Protein AF-A0A7V8JJZ3-F1 (afdb_monomer_lite)

Radius of gyration: 24.83 Å; chains: 1; bounding box: 50×44×75 Å

pLDDT: mean 89.17, std 12.49, range [35.97, 98.75]

Sequence (307 aa):
MPDGKLCSGNNPTFRELDLARSDWQTTPIQPDVNGRFTFVFKATAPHATRDWRFFVTREGWQPGSALRWADLQEFCTLGNTPLSADGTYKLQCTLPQRSGQHVIYNTWQRSDSTEAFYTCMDVRFEGGGGGGGTPAPQWQDAGPLIARGELPVGTTLALRVFNAGGNDVERVEATLASGQTAPGQWPLVLARKVNASAQQARAGVLRDGVITPVPSATENRVFLKPGQRFQLDTRLPDTGTPAPGGEFDHVYPAGIGSYVPGQTVVKGSDGKLYACRPFPQGGWCNVSGEAYRPGVGSAWRDAWVPY

InterPro domains:
  IPR004302 Cellulose/chitin-binding protein, N-terminal [PF03067] (2-123)
  IPR014756 Immunoglobulin E-set [SSF81296] (2-126)
  IPR041029 N-acetylglucosamine binding protein A domain 2 [PF18416] (139-229)
  IPR051024 GlcNAc and Chitin Interaction and Degradation [PTHR34823] (2-304)

Foldseek 3Di:
DFFLCQAVVVDPVSNVSSQLAQPPAAAEDDAAPVQKDKDKDAPPDDAAFAKKWKWKFDEPDDRSDGGGPVRIDTFDMDGDADQDPNRMGTHMTRDDDYAAWMKMKMWTQGPVDRDIDIHIHIYGYADDDDDDRDDDQQWDFQWWPAQPFFADQQKKKKKFKAALVGDTPDIFIDGHHPPQGGLLRVLLRRQVRCCVDPPFKHKAADYNSDRHHGSGRTHMTIIGGPRMHIDMDIDHPCLDQPDPDPDFDEAPPPCQVNADANHHWYQFPVRFIKHFHHPPQCVLNNDPDQLCGDPHHVNVVSTTDGD

Organism: Stenotrophomonas maltophilia (NCBI:txid40324)

Structure (mmCIF, N/CA/C/O backbone):
data_AF-A0A7V8JJZ3-F1
#
_entry.id   AF-A0A7V8JJZ3-F1
#
loop_
_atom_site.group_PDB
_atom_site.id
_atom_site.type_symbol
_atom_site.label_atom_id
_atom_site.label_alt_id
_atom_site.label_comp_id
_atom_site.label_asym_id
_atom_site.label_entity_id
_atom_site.label_seq_id
_atom_site.pdbx_PDB_ins_code
_atom_site.Cartn_x
_atom_site.Cartn_y
_atom_site.Cartn_z
_atom_site.occupancy
_atom_site.B_iso_or_equiv
_atom_site.auth_seq_id
_atom_site.auth_comp_id
_atom_site.auth_asym_id
_atom_site.auth_atom_id
_atom_site.pdbx_PDB_model_num
ATOM 1 N N . MET A 1 1 ? 16.963 -16.804 -12.174 1.00 91.38 1 MET A N 1
ATOM 2 C CA . MET A 1 1 ? 16.003 -16.791 -11.051 1.00 91.38 1 MET A CA 1
ATOM 3 C C . MET A 1 1 ? 15.079 -17.996 -11.178 1.00 91.38 1 MET A C 1
ATOM 5 O O . MET A 1 1 ? 14.481 -18.104 -12.243 1.00 91.38 1 MET A O 1
ATOM 9 N N . PRO A 1 2 ? 14.996 -18.910 -10.196 1.00 96.19 2 PRO A N 1
ATOM 10 C CA . PRO A 1 2 ? 14.078 -20.053 -10.243 1.00 96.19 2 PRO A CA 1
ATOM 11 C C . PRO A 1 2 ? 12.607 -19.639 -10.138 1.00 96.19 2 PRO A C 1
ATOM 13 O O . PRO A 1 2 ? 12.297 -18.624 -9.516 1.00 96.19 2 PRO A O 1
ATOM 16 N N . ASP A 1 3 ? 11.711 -20.456 -10.690 1.00 97.50 3 ASP A N 1
ATOM 17 C CA . ASP A 1 3 ? 10.265 -20.330 -10.484 1.00 97.50 3 ASP A CA 1
ATOM 18 C C . ASP A 1 3 ? 9.900 -20.399 -8.992 1.00 97.50 3 ASP A C 1
ATOM 20 O O . ASP A 1 3 ? 10.525 -21.124 -8.215 1.00 97.50 3 ASP A O 1
ATOM 24 N N . GLY A 1 4 ? 8.901 -19.615 -8.574 1.00 96.50 4 GLY A N 1
ATOM 25 C CA . GLY A 1 4 ? 8.486 -19.510 -7.172 1.00 96.50 4 GLY A CA 1
ATOM 26 C C . GLY A 1 4 ? 9.502 -18.822 -6.251 1.00 96.50 4 GLY A C 1
ATOM 27 O O . GLY A 1 4 ? 9.338 -18.876 -5.034 1.00 96.50 4 GLY A O 1
ATOM 28 N N . LYS A 1 5 ? 10.562 -18.220 -6.812 1.00 97.50 5 LYS A N 1
ATOM 29 C CA . LYS A 1 5 ? 11.612 -17.479 -6.086 1.00 97.50 5 LYS A CA 1
ATOM 30 C C . LYS A 1 5 ? 11.857 -16.075 -6.634 1.00 97.50 5 LYS A C 1
ATOM 32 O O . LYS A 1 5 ? 12.863 -15.445 -6.317 1.00 97.50 5 LYS A O 1
ATOM 37 N N . LEU A 1 6 ? 10.964 -15.596 -7.502 1.00 97.38 6 LEU A N 1
ATOM 38 C CA . LEU A 1 6 ? 11.141 -14.333 -8.212 1.00 97.38 6 LEU A CA 1
ATOM 39 C C . LEU A 1 6 ? 11.092 -13.143 -7.250 1.00 97.38 6 LEU A C 1
ATOM 41 O O . LEU A 1 6 ? 11.959 -12.274 -7.337 1.00 97.38 6 LEU A O 1
ATOM 45 N N . CYS A 1 7 ? 10.124 -13.120 -6.328 1.00 96.69 7 CYS A N 1
ATOM 46 C CA . CYS A 1 7 ? 9.892 -11.985 -5.435 1.00 96.69 7 CYS A CA 1
ATOM 47 C C . CYS A 1 7 ? 10.904 -11.915 -4.287 1.00 96.69 7 CYS A C 1
ATOM 49 O O . CYS A 1 7 ? 11.303 -10.818 -3.904 1.00 96.69 7 CYS A O 1
ATOM 51 N N . SER A 1 8 ? 11.387 -13.057 -3.787 1.00 96.81 8 SER A N 1
ATOM 52 C CA . SER A 1 8 ? 12.487 -13.097 -2.810 1.00 96.81 8 SER A CA 1
ATOM 53 C C . SER A 1 8 ? 13.873 -12.868 -3.419 1.00 96.81 8 SER A C 1
ATOM 55 O O . SER A 1 8 ? 14.856 -12.737 -2.687 1.00 96.81 8 SER A O 1
ATOM 57 N N . GLY A 1 9 ? 13.996 -12.891 -4.750 1.00 95.75 9 GLY A N 1
ATOM 58 C CA . GLY A 1 9 ? 15.295 -12.911 -5.417 1.00 95.75 9 GLY A CA 1
ATOM 59 C C . GLY A 1 9 ? 16.114 -14.170 -5.095 1.00 95.75 9 GLY A C 1
ATOM 60 O O . GLY A 1 9 ? 17.343 -14.123 -5.130 1.00 95.75 9 GLY A O 1
ATOM 61 N N . ASN A 1 10 ? 15.449 -15.278 -4.738 1.00 96.06 10 ASN A N 1
ATOM 62 C CA . ASN A 1 10 ? 16.050 -16.507 -4.206 1.00 96.06 10 ASN A CA 1
ATOM 63 C C . ASN A 1 10 ? 16.904 -16.294 -2.938 1.00 96.06 10 ASN A C 1
ATOM 65 O O . ASN A 1 10 ? 17.787 -17.097 -2.629 1.00 96.06 10 ASN A O 1
ATOM 69 N N . ASN A 1 11 ? 16.653 -15.214 -2.195 1.00 95.25 11 ASN A N 1
ATOM 70 C CA . ASN A 1 11 ? 17.303 -14.958 -0.919 1.00 95.25 11 ASN A CA 1
ATOM 71 C C . ASN A 1 11 ? 16.470 -15.588 0.216 1.00 95.25 11 ASN A C 1
ATOM 73 O O . ASN A 1 11 ? 15.309 -15.208 0.396 1.00 95.25 11 ASN A O 1
ATOM 77 N N . PRO A 1 12 ? 17.027 -16.520 1.015 1.00 94.19 12 PRO A N 1
ATOM 78 C CA . PRO A 1 12 ? 16.278 -17.210 2.068 1.00 94.19 12 PRO A CA 1
ATOM 79 C C . PRO A 1 12 ? 15.735 -16.272 3.155 1.00 94.19 12 PRO A C 1
ATOM 81 O O . PRO A 1 12 ? 14.746 -16.620 3.797 1.00 94.19 12 PRO A O 1
ATOM 84 N N . THR A 1 13 ? 16.336 -15.092 3.337 1.00 96.62 13 THR A N 1
ATOM 85 C CA . THR A 1 13 ? 15.876 -14.057 4.277 1.00 96.62 13 THR A CA 1
ATOM 86 C C . THR A 1 13 ? 14.562 -13.400 3.842 1.00 96.62 13 THR A C 1
ATOM 88 O O . THR A 1 13 ? 13.860 -12.846 4.679 1.00 96.62 13 THR A O 1
ATOM 91 N N . PHE A 1 14 ? 14.219 -13.453 2.551 1.00 96.12 14 PHE A N 1
ATOM 92 C CA . PHE A 1 14 ? 13.024 -12.816 1.981 1.00 96.12 14 PHE A CA 1
ATOM 93 C C . PHE A 1 14 ? 12.005 -13.828 1.448 1.00 96.12 14 PHE A C 1
ATOM 95 O O . PHE A 1 14 ? 11.139 -13.480 0.646 1.00 96.12 14 PHE A O 1
ATOM 102 N N . ARG A 1 15 ? 12.102 -15.094 1.868 1.00 95.00 15 ARG A N 1
ATOM 103 C CA . ARG A 1 15 ? 11.251 -16.198 1.390 1.00 95.00 15 ARG A CA 1
ATOM 104 C C . ARG A 1 15 ? 9.753 -15.943 1.588 1.00 95.00 15 ARG A C 1
ATOM 106 O O . ARG A 1 15 ? 8.942 -16.491 0.851 1.00 95.00 15 ARG A O 1
ATOM 113 N N . GLU A 1 16 ? 9.378 -15.117 2.561 1.00 94.25 16 GLU A N 1
ATOM 114 C CA . GLU A 1 16 ? 7.993 -14.742 2.845 1.00 94.25 16 GLU A CA 1
ATOM 115 C C . GLU A 1 16 ? 7.370 -13.908 1.709 1.00 94.25 16 GLU A C 1
ATOM 117 O O . GLU A 1 16 ? 6.150 -13.903 1.557 1.00 94.25 16 GLU A O 1
ATOM 122 N N . LEU A 1 17 ? 8.185 -13.261 0.866 1.00 96.00 17 LEU A N 1
ATOM 123 C CA . LEU A 1 17 ? 7.716 -12.562 -0.337 1.00 96.00 17 LEU A CA 1
ATOM 124 C C . LEU A 1 17 ? 7.287 -13.524 -1.457 1.00 96.00 17 LEU A C 1
ATOM 126 O O . LEU A 1 17 ? 6.609 -13.101 -2.387 1.00 96.00 17 LEU A O 1
ATOM 130 N N . ASP A 1 18 ? 7.647 -14.810 -1.375 1.00 96.31 18 ASP A N 1
ATOM 131 C CA . ASP A 1 18 ? 7.232 -15.831 -2.346 1.00 96.31 18 ASP A CA 1
ATOM 132 C C . ASP A 1 18 ? 5.894 -16.503 -1.975 1.00 96.31 18 ASP A C 1
ATOM 134 O O . ASP A 1 18 ? 5.459 -17.435 -2.658 1.00 96.31 18 ASP A O 1
ATOM 138 N N . LEU A 1 19 ? 5.243 -16.086 -0.879 1.00 95.44 19 LEU A N 1
ATOM 139 C CA . LEU A 1 19 ? 3.988 -16.692 -0.435 1.00 95.44 19 LEU A CA 1
ATOM 140 C C . LEU A 1 19 ? 2.883 -16.512 -1.486 1.00 95.44 19 LEU A C 1
ATOM 142 O O . LEU A 1 19 ? 2.503 -15.398 -1.854 1.00 95.44 19 LEU A O 1
ATOM 146 N N . ALA A 1 20 ? 2.333 -17.645 -1.915 1.00 93.25 20 ALA A N 1
ATOM 147 C CA . ALA A 1 20 ? 1.236 -17.754 -2.863 1.00 93.25 20 ALA A CA 1
ATOM 148 C C . ALA A 1 20 ? -0.097 -17.424 -2.161 1.00 93.25 20 ALA A C 1
ATOM 150 O O . ALA A 1 20 ? -0.812 -18.305 -1.687 1.00 93.25 20 ALA A O 1
ATOM 151 N N . ARG A 1 21 ? -0.383 -16.126 -2.020 1.00 90.62 21 ARG A N 1
ATOM 152 C CA . ARG A 1 21 ? -1.577 -15.594 -1.346 1.00 90.62 21 ARG A CA 1
ATOM 153 C C . ARG A 1 21 ? -2.253 -14.522 -2.200 1.00 90.62 21 ARG A C 1
ATOM 155 O O . ARG A 1 21 ? -1.586 -13.784 -2.921 1.00 90.62 21 ARG A O 1
ATOM 162 N N . SER A 1 22 ? -3.579 -14.461 -2.158 1.00 87.31 22 SER A N 1
ATOM 163 C CA . SER A 1 22 ? -4.378 -13.543 -2.987 1.00 87.31 22 SER A CA 1
ATOM 164 C C . SER A 1 22 ? -4.651 -12.194 -2.317 1.00 87.31 22 SER A C 1
ATOM 166 O O . SER A 1 22 ? -5.111 -11.265 -2.972 1.00 87.31 22 SER A O 1
ATOM 168 N N . ASP A 1 23 ? -4.371 -12.080 -1.022 1.00 84.50 23 ASP A N 1
ATOM 169 C CA . ASP A 1 23 ? -4.678 -10.936 -0.161 1.00 84.50 23 ASP A CA 1
ATOM 170 C C . ASP A 1 23 ? -3.476 -9.998 0.064 1.00 84.50 23 ASP A C 1
ATOM 172 O O . ASP A 1 23 ? -3.481 -9.183 0.990 1.00 84.50 23 ASP A O 1
ATOM 176 N N . TRP A 1 24 ? -2.450 -10.078 -0.794 1.00 88.75 24 TRP A N 1
ATOM 177 C CA . TRP A 1 24 ? -1.455 -9.012 -0.902 1.00 88.75 24 TRP A CA 1
ATOM 178 C C . TRP A 1 24 ? -2.143 -7.690 -1.255 1.00 88.75 24 TRP A C 1
ATOM 180 O O . TRP A 1 24 ? -3.054 -7.634 -2.087 1.00 88.75 24 TRP A O 1
ATOM 190 N N . GLN A 1 25 ? -1.705 -6.606 -0.618 1.00 87.81 25 GLN A N 1
ATOM 191 C CA . GLN A 1 25 ? -2.263 -5.292 -0.892 1.00 87.81 25 GLN A CA 1
ATOM 192 C C . GLN A 1 25 ? -1.916 -4.856 -2.314 1.00 87.81 25 GLN A C 1
ATOM 194 O O . GLN A 1 25 ? -0.749 -4.730 -2.664 1.00 87.81 25 GLN A O 1
ATOM 199 N N . THR A 1 26 ? -2.944 -4.537 -3.096 1.00 90.19 26 THR A N 1
ATOM 200 C CA . THR A 1 26 ? -2.772 -4.042 -4.463 1.00 90.19 26 THR A CA 1
ATOM 201 C C . THR A 1 26 ? -2.818 -2.519 -4.517 1.00 90.19 26 THR A C 1
ATOM 203 O O . THR A 1 26 ? -3.536 -1.863 -3.753 1.00 90.19 26 THR A O 1
ATOM 206 N N . THR A 1 27 ? -2.043 -1.944 -5.433 1.00 90.38 27 THR A N 1
ATOM 207 C CA . THR A 1 27 ? -2.111 -0.518 -5.780 1.00 90.38 27 THR A CA 1
ATOM 208 C C . THR A 1 27 ? -2.847 -0.351 -7.112 1.00 90.38 27 THR A C 1
ATOM 210 O O . THR A 1 27 ? -2.424 -0.964 -8.095 1.00 90.38 27 THR A O 1
ATOM 213 N N . PRO A 1 28 ? -3.937 0.434 -7.180 1.00 87.62 28 PRO A N 1
ATOM 214 C CA . PRO A 1 28 ? -4.584 0.760 -8.444 1.00 87.62 28 PRO A CA 1
ATOM 215 C C . PRO A 1 28 ? -3.616 1.500 -9.370 1.00 87.62 28 PRO A C 1
ATOM 217 O O . PRO A 1 28 ? -2.966 2.460 -8.954 1.00 87.62 28 PRO A O 1
ATOM 220 N N . ILE A 1 29 ? -3.527 1.071 -10.626 1.00 89.62 29 ILE A N 1
ATOM 221 C CA . ILE A 1 29 ? -2.704 1.724 -11.646 1.00 89.62 29 ILE A CA 1
ATOM 222 C C . ILE A 1 29 ? -3.518 1.987 -12.909 1.00 89.62 29 ILE A C 1
ATOM 224 O O . ILE A 1 29 ? -4.360 1.185 -13.314 1.00 89.62 29 ILE A O 1
ATOM 228 N N . GLN A 1 30 ? -3.239 3.126 -13.537 1.00 87.25 30 GLN A N 1
ATOM 229 C CA . GLN A 1 30 ? -3.821 3.545 -14.807 1.00 87.25 30 GLN A CA 1
ATOM 230 C C . GLN A 1 30 ? -2.756 4.271 -15.630 1.00 87.25 30 GLN A C 1
ATOM 232 O O . GLN A 1 30 ? -1.929 4.981 -15.050 1.00 87.25 30 GLN A O 1
ATOM 237 N N . PRO A 1 31 ? -2.749 4.112 -16.962 1.00 88.50 31 PRO A N 1
ATOM 238 C CA . PRO A 1 31 ? -1.859 4.886 -17.808 1.00 88.50 31 PRO A CA 1
ATOM 239 C C . PRO A 1 31 ? -2.245 6.373 -17.826 1.00 88.50 31 PRO A C 1
ATOM 241 O O . PRO A 1 31 ? -3.398 6.742 -17.608 1.00 88.50 31 PRO A O 1
ATOM 244 N N . ASP A 1 32 ? -1.276 7.227 -18.144 1.00 84.75 32 ASP A N 1
ATOM 245 C CA . ASP A 1 32 ? -1.505 8.614 -18.529 1.00 84.75 32 ASP A CA 1
ATOM 246 C C . ASP A 1 32 ? -2.202 8.713 -19.901 1.00 84.75 32 ASP A C 1
ATOM 248 O O . ASP A 1 32 ? -2.445 7.717 -20.588 1.00 84.75 32 ASP A O 1
ATOM 252 N N . VAL A 1 33 ? -2.486 9.943 -20.339 1.00 81.75 33 VAL A N 1
ATOM 253 C CA . VAL A 1 33 ? -3.138 10.227 -21.633 1.00 81.75 33 VAL A CA 1
ATOM 254 C C . VAL A 1 33 ? -2.385 9.680 -22.855 1.00 81.75 33 VAL A C 1
ATOM 256 O O . VAL A 1 33 ? -2.969 9.568 -23.928 1.00 81.75 33 VAL A O 1
ATOM 259 N N . ASN A 1 34 ? -1.104 9.334 -22.709 1.00 86.31 34 ASN A N 1
ATOM 260 C CA . ASN A 1 34 ? -0.264 8.752 -23.753 1.00 86.31 34 ASN A CA 1
ATOM 261 C C . ASN A 1 34 ? -0.086 7.233 -23.591 1.00 86.31 34 ASN A C 1
ATOM 263 O O . ASN A 1 34 ? 0.792 6.657 -24.235 1.00 86.31 34 ASN A O 1
ATOM 267 N N . GLY A 1 35 ? -0.848 6.578 -22.712 1.00 88.69 35 GLY A N 1
ATOM 268 C CA . GLY A 1 35 ? -0.707 5.144 -22.459 1.00 88.69 35 GLY A CA 1
ATOM 269 C C . GLY A 1 35 ? 0.480 4.778 -21.556 1.00 88.69 35 GLY A C 1
ATOM 270 O O . GLY A 1 35 ? 0.846 3.603 -21.486 1.00 88.69 35 GLY A O 1
ATOM 271 N N . ARG A 1 36 ? 1.126 5.750 -20.895 1.00 92.44 36 ARG A N 1
ATOM 272 C CA . ARG A 1 36 ? 2.370 5.535 -20.136 1.00 92.44 36 ARG A CA 1
ATOM 273 C C . ARG A 1 36 ? 2.147 5.571 -18.629 1.00 92.44 36 ARG A C 1
ATOM 275 O O . ARG A 1 36 ? 1.317 6.315 -18.128 1.00 92.44 36 ARG A O 1
ATOM 282 N N . PHE A 1 37 ? 2.928 4.794 -17.891 1.00 95.00 37 PHE A N 1
ATOM 283 C CA . PHE A 1 37 ? 2.984 4.819 -16.432 1.00 95.00 37 PHE A CA 1
ATOM 284 C C . PHE A 1 37 ? 4.430 5.037 -15.983 1.00 95.00 37 PHE A C 1
ATOM 286 O O . PHE A 1 37 ? 5.359 4.475 -16.568 1.00 95.00 37 PHE A O 1
ATOM 293 N N . THR A 1 38 ? 4.624 5.859 -14.952 1.00 96.25 38 THR A N 1
ATOM 294 C CA . THR A 1 38 ? 5.954 6.146 -14.399 1.00 96.25 38 THR A CA 1
ATOM 295 C C . THR A 1 38 ? 6.160 5.350 -13.119 1.00 96.25 38 THR A C 1
ATOM 297 O O . THR A 1 38 ? 5.569 5.662 -12.087 1.00 96.25 38 THR A O 1
ATOM 300 N N . PHE A 1 39 ? 7.039 4.354 -13.173 1.00 97.56 39 PHE A N 1
ATOM 301 C CA . PHE A 1 39 ? 7.520 3.645 -11.993 1.00 97.56 39 PHE A CA 1
ATOM 302 C C . PHE A 1 39 ? 8.613 4.471 -11.314 1.00 97.56 39 PHE A C 1
ATOM 304 O O . PHE A 1 39 ? 9.513 4.988 -11.977 1.00 97.56 39 PHE A O 1
ATOM 311 N N . VAL A 1 40 ? 8.543 4.600 -9.990 1.00 96.56 40 VAL A N 1
ATOM 312 C CA . VAL A 1 40 ? 9.486 5.415 -9.216 1.00 96.56 40 VAL A CA 1
ATOM 313 C C . VAL A 1 40 ? 10.242 4.526 -8.239 1.00 96.56 40 VAL A C 1
ATOM 315 O O . VAL A 1 40 ? 9.637 3.904 -7.371 1.00 96.56 40 VAL A O 1
ATOM 318 N N . PHE A 1 41 ? 11.567 4.489 -8.365 1.00 96.88 41 PHE A N 1
ATOM 319 C CA . PHE A 1 41 ? 12.449 3.725 -7.482 1.00 96.88 41 PHE A CA 1
ATOM 320 C C . PHE A 1 41 ? 13.321 4.677 -6.674 1.00 96.88 41 PHE A C 1
ATOM 322 O O . PHE A 1 41 ? 14.038 5.502 -7.240 1.00 96.88 41 PHE A O 1
ATOM 329 N N . LYS A 1 42 ? 13.293 4.564 -5.344 1.00 95.75 42 LYS A N 1
ATOM 330 C CA . LYS A 1 42 ? 14.216 5.299 -4.474 1.00 95.75 42 LYS A CA 1
ATOM 331 C C . LYS A 1 42 ? 15.583 4.619 -4.503 1.00 95.75 42 LYS A C 1
ATOM 333 O O . LYS A 1 42 ? 15.688 3.446 -4.162 1.00 95.75 42 LYS A O 1
ATOM 338 N N . ALA A 1 43 ? 16.626 5.366 -4.847 1.00 92.75 43 ALA A N 1
ATOM 339 C CA . ALA A 1 43 ? 17.992 4.868 -4.793 1.00 92.75 43 ALA A CA 1
ATOM 340 C C . ALA A 1 43 ? 18.611 5.224 -3.436 1.00 92.75 43 ALA A C 1
ATOM 342 O O . ALA A 1 43 ? 19.012 6.364 -3.209 1.00 92.75 43 ALA A O 1
ATOM 343 N N . THR A 1 44 ? 18.674 4.260 -2.517 1.00 90.56 44 THR A N 1
ATOM 344 C CA . THR A 1 44 ? 19.459 4.409 -1.277 1.00 90.56 44 THR A CA 1
ATOM 345 C C . THR A 1 44 ? 20.961 4.308 -1.555 1.00 90.56 44 THR A C 1
ATOM 347 O O . THR A 1 44 ? 21.745 4.986 -0.899 1.00 90.56 44 THR A O 1
ATOM 350 N N . ALA A 1 45 ? 21.341 3.525 -2.570 1.00 90.88 45 ALA A N 1
ATOM 351 C CA . ALA A 1 45 ? 22.674 3.460 -3.157 1.00 90.88 45 ALA A CA 1
ATOM 352 C C . ALA A 1 45 ? 22.558 3.480 -4.698 1.00 90.88 45 ALA A C 1
ATOM 354 O O . ALA A 1 45 ? 21.966 2.565 -5.276 1.00 90.88 45 ALA A O 1
ATOM 355 N N . PRO A 1 46 ? 23.060 4.523 -5.385 1.00 91.19 46 PRO A N 1
ATOM 356 C CA . PRO A 1 46 ? 23.079 4.561 -6.847 1.00 91.19 46 PRO A CA 1
ATOM 357 C C . PRO A 1 46 ? 24.121 3.590 -7.421 1.00 91.19 46 PRO A C 1
ATOM 359 O O . PRO A 1 46 ? 25.249 3.535 -6.934 1.00 91.19 46 PRO A O 1
ATOM 362 N N . HIS A 1 47 ? 23.777 2.878 -8.497 1.00 93.56 47 HIS A N 1
ATOM 363 C CA . HIS A 1 47 ? 24.685 1.956 -9.192 1.00 93.56 47 HIS A CA 1
ATOM 364 C C . HIS A 1 47 ? 24.700 2.194 -10.707 1.00 93.56 47 HIS A C 1
ATOM 366 O O . HIS A 1 47 ? 23.715 2.657 -11.291 1.00 93.56 47 HIS A O 1
ATOM 372 N N . ALA A 1 48 ? 25.818 1.843 -11.354 1.00 94.44 48 ALA A N 1
ATOM 373 C CA . ALA A 1 48 ? 25.920 1.838 -12.809 1.00 94.44 48 ALA A CA 1
ATOM 374 C C . ALA A 1 48 ? 24.940 0.805 -13.387 1.00 94.44 48 ALA A C 1
ATOM 376 O O . ALA A 1 48 ? 24.953 -0.367 -13.004 1.00 94.44 48 ALA A O 1
ATOM 377 N N . THR A 1 49 ? 24.055 1.250 -14.279 1.00 96.56 49 THR A N 1
ATOM 378 C CA . THR A 1 49 ? 22.920 0.445 -14.737 1.00 96.56 49 THR A CA 1
ATOM 379 C C . THR A 1 49 ? 23.119 -0.043 -16.161 1.00 96.56 49 THR A C 1
ATOM 381 O O . THR A 1 49 ? 23.372 0.757 -17.063 1.00 96.56 49 THR A O 1
ATOM 384 N N . ARG A 1 50 ? 22.936 -1.352 -16.367 1.00 97.56 50 ARG A N 1
ATOM 385 C CA . ARG A 1 50 ? 22.837 -1.949 -17.700 1.00 97.56 50 ARG A CA 1
ATOM 386 C C . ARG A 1 50 ? 21.424 -1.788 -18.238 1.00 97.56 50 ARG A C 1
ATOM 388 O O . ARG A 1 50 ? 21.231 -1.155 -19.272 1.00 97.56 50 ARG A O 1
ATOM 395 N N . ASP A 1 51 ? 20.453 -2.343 -17.520 1.00 98.06 51 ASP A N 1
ATOM 396 C CA . ASP A 1 51 ? 19.054 -2.322 -17.921 1.00 98.06 51 ASP A CA 1
ATOM 397 C C . ASP A 1 51 ? 18.089 -2.381 -16.728 1.00 98.06 51 ASP A C 1
ATOM 399 O O . ASP A 1 51 ? 18.415 -2.862 -15.638 1.00 98.06 51 ASP A O 1
ATOM 403 N N . TRP A 1 52 ? 16.887 -1.868 -16.973 1.00 98.56 52 TRP A N 1
ATOM 404 C CA . TRP A 1 52 ? 15.677 -2.140 -16.212 1.00 98.56 52 TRP A CA 1
ATOM 405 C C . TRP A 1 52 ? 14.731 -2.915 -17.122 1.00 98.56 52 TRP A C 1
ATOM 407 O O . TRP A 1 52 ? 14.420 -2.447 -18.220 1.00 98.56 52 TRP A O 1
ATOM 417 N N . ARG A 1 53 ? 14.230 -4.065 -16.674 1.00 98.62 53 ARG A N 1
ATOM 418 C CA . ARG A 1 53 ? 13.213 -4.828 -17.412 1.00 98.62 53 ARG A CA 1
ATOM 419 C C . ARG A 1 53 ? 11.984 -5.008 -16.556 1.00 98.62 53 ARG A C 1
ATOM 421 O O . ARG A 1 53 ? 12.095 -5.333 -15.376 1.00 98.62 53 ARG A O 1
ATOM 428 N N . PHE A 1 54 ? 10.822 -4.792 -17.155 1.00 98.75 54 PHE A N 1
ATOM 429 C CA . PHE A 1 54 ? 9.537 -4.961 -16.499 1.00 98.75 54 PHE A CA 1
ATOM 430 C C . PHE A 1 54 ? 8.723 -6.035 -17.195 1.00 98.75 54 PHE A C 1
ATOM 432 O O . PHE A 1 54 ? 8.573 -6.060 -18.419 1.00 98.75 54 PHE A O 1
ATOM 439 N N . PHE A 1 55 ? 8.149 -6.887 -16.365 1.00 98.75 55 PHE A N 1
ATOM 440 C CA . PHE A 1 55 ? 7.280 -7.973 -16.741 1.00 98.75 55 PHE A CA 1
ATOM 441 C C . PHE A 1 55 ? 5.956 -7.815 -16.010 1.00 98.75 55 PHE A C 1
ATOM 443 O O . PHE A 1 55 ? 5.912 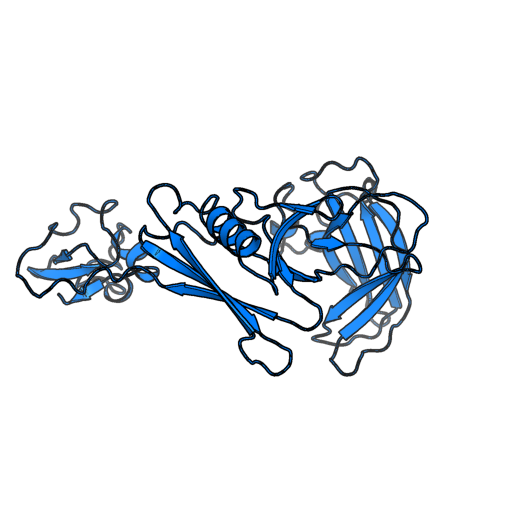-7.298 -14.898 1.00 98.75 55 PHE A O 1
ATOM 450 N N . VAL A 1 56 ? 4.872 -8.279 -16.610 1.00 98.56 56 VAL A N 1
ATOM 451 C CA . VAL A 1 56 ? 3.563 -8.350 -15.965 1.00 98.56 56 VAL A CA 1
ATOM 452 C C . VAL A 1 56 ? 3.009 -9.752 -16.134 1.00 98.56 56 VAL A C 1
ATOM 454 O O . VAL A 1 56 ? 3.230 -10.403 -17.158 1.00 98.56 56 VAL A O 1
ATOM 457 N N . THR A 1 57 ? 2.276 -10.222 -15.136 1.00 98.25 57 THR A N 1
ATOM 458 C CA . THR A 1 57 ? 1.475 -11.445 -15.266 1.00 98.25 57 THR A CA 1
ATOM 459 C C . THR A 1 57 ? 0.548 -11.380 -16.492 1.00 98.25 57 THR A C 1
ATOM 461 O O . THR A 1 57 ? 0.030 -10.323 -16.873 1.00 98.25 57 THR A O 1
ATOM 464 N N . ARG A 1 58 ? 0.393 -12.511 -17.183 1.00 96.94 58 ARG A N 1
ATOM 465 C CA . ARG A 1 58 ? -0.496 -12.653 -18.347 1.00 96.94 58 ARG A CA 1
ATOM 466 C C . ARG A 1 58 ? -1.965 -12.497 -17.934 1.00 96.94 58 ARG A C 1
ATOM 468 O O . ARG A 1 58 ? -2.318 -12.741 -16.782 1.00 96.94 58 ARG A O 1
ATOM 475 N N . GLU A 1 59 ? -2.817 -12.106 -18.882 1.00 93.38 59 GLU A N 1
ATOM 476 C CA . GLU A 1 59 ? -4.271 -12.101 -18.669 1.00 93.38 59 GLU A CA 1
ATOM 477 C C . GLU A 1 59 ? -4.744 -13.512 -18.276 1.00 93.38 59 GLU A C 1
ATOM 479 O O . GLU A 1 59 ? -4.256 -14.506 -18.817 1.00 93.38 59 GLU A O 1
ATOM 484 N N . GLY A 1 60 ? -5.661 -13.604 -17.312 1.00 90.56 60 GLY A N 1
ATOM 485 C CA . GLY A 1 60 ? -6.153 -14.882 -16.785 1.00 90.56 60 GLY A CA 1
ATOM 486 C C . GLY A 1 60 ? -5.248 -15.559 -15.746 1.00 90.56 60 GLY A C 1
ATOM 487 O O . GLY A 1 60 ? -5.632 -16.607 -15.215 1.00 90.56 60 GLY A O 1
ATOM 488 N N . TRP A 1 61 ? -4.083 -14.980 -15.414 1.00 95.19 61 TRP A N 1
ATOM 489 C CA . TRP A 1 61 ? -3.302 -15.404 -14.247 1.00 95.19 61 TRP A CA 1
ATOM 490 C C . TRP A 1 61 ?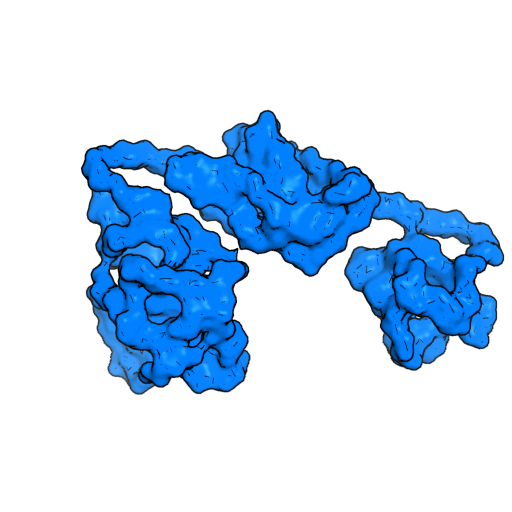 -4.158 -15.323 -12.976 1.00 95.19 61 TRP A C 1
ATOM 492 O O . TRP A 1 61 ? -4.894 -14.360 -12.778 1.00 95.19 61 TRP A O 1
ATOM 502 N N . GLN A 1 62 ? -4.069 -16.344 -12.123 1.00 93.50 62 GLN A N 1
ATOM 503 C CA . GLN A 1 62 ? -4.903 -16.468 -10.928 1.00 93.50 62 GLN A CA 1
ATOM 504 C C . GLN A 1 62 ? -4.185 -15.877 -9.704 1.00 93.50 62 GLN A C 1
ATOM 506 O O . GLN A 1 62 ? -3.156 -16.434 -9.295 1.00 93.50 62 GLN A O 1
ATOM 511 N N . PRO A 1 63 ? -4.714 -14.801 -9.085 1.00 92.50 63 PRO A N 1
ATOM 512 C CA . PRO A 1 63 ? -4.154 -14.240 -7.862 1.00 92.50 63 PRO A CA 1
ATOM 513 C C . PRO A 1 63 ? -3.995 -15.285 -6.759 1.00 92.50 63 PRO A C 1
ATOM 515 O O . PRO A 1 63 ? -4.878 -16.109 -6.532 1.00 92.50 63 PRO A O 1
ATOM 518 N N . GLY A 1 64 ? -2.858 -15.246 -6.067 1.00 91.75 64 GLY A N 1
ATOM 519 C CA . GLY A 1 64 ? -2.497 -16.244 -5.061 1.00 91.75 64 GLY A CA 1
ATOM 520 C C . GLY A 1 64 ? -1.843 -17.509 -5.608 1.00 91.75 64 GLY A C 1
ATOM 521 O O . GLY A 1 64 ? -1.530 -18.396 -4.826 1.00 91.75 64 GLY A O 1
ATOM 522 N N . SER A 1 65 ? -1.571 -17.594 -6.912 1.00 93.81 65 SER A N 1
ATOM 523 C CA . SER A 1 65 ? -0.700 -18.640 -7.465 1.00 93.81 65 SER A CA 1
ATOM 524 C C . SER A 1 65 ? 0.778 -18.302 -7.256 1.00 93.81 65 SER A C 1
ATOM 526 O O . SER A 1 65 ? 1.166 -17.134 -7.304 1.00 93.81 65 SER A O 1
ATOM 528 N N . ALA A 1 66 ? 1.626 -19.321 -7.085 1.00 93.81 66 ALA A N 1
ATOM 529 C CA . ALA A 1 66 ? 3.076 -19.127 -7.082 1.00 93.81 66 ALA A CA 1
ATOM 530 C C . ALA A 1 66 ? 3.541 -18.572 -8.440 1.00 93.81 66 ALA A C 1
ATOM 532 O O . ALA A 1 66 ? 3.182 -19.111 -9.487 1.00 93.81 66 ALA A O 1
ATOM 533 N N . LEU A 1 67 ? 4.339 -17.501 -8.423 1.00 96.69 67 LEU A N 1
ATOM 534 C CA . LEU A 1 67 ? 4.767 -16.809 -9.638 1.00 96.69 67 LEU A CA 1
ATOM 535 C C . LEU A 1 67 ? 5.870 -17.584 -10.374 1.00 96.69 67 LEU A C 1
ATOM 537 O O . LEU A 1 67 ? 6.892 -17.937 -9.778 1.00 96.69 67 LEU A O 1
ATOM 541 N N . ARG A 1 68 ? 5.692 -17.803 -11.679 1.00 97.44 68 ARG A N 1
ATOM 542 C CA . ARG A 1 68 ? 6.669 -18.457 -12.565 1.00 97.44 68 ARG A CA 1
ATOM 543 C C . ARG A 1 68 ? 6.994 -17.576 -13.763 1.00 97.44 68 ARG A C 1
ATOM 545 O O . ARG A 1 68 ? 6.189 -16.737 -14.170 1.00 97.44 68 ARG A O 1
ATOM 552 N N . TRP A 1 69 ? 8.129 -17.814 -14.414 1.00 97.81 69 TRP A N 1
ATOM 553 C CA . TRP A 1 69 ? 8.474 -17.109 -15.657 1.00 97.81 69 TRP A CA 1
ATOM 554 C C . TRP A 1 69 ? 7.446 -17.332 -16.770 1.00 97.81 69 TRP A C 1
ATOM 556 O O . TRP A 1 69 ? 7.123 -16.410 -17.521 1.00 97.81 69 TRP A O 1
ATOM 566 N N . ALA A 1 70 ? 6.864 -18.532 -16.832 1.00 97.31 70 ALA A N 1
ATOM 567 C CA . ALA A 1 70 ? 5.791 -18.867 -17.766 1.00 97.31 70 ALA A CA 1
ATOM 568 C C . ALA A 1 70 ? 4.481 -18.098 -17.508 1.00 97.31 70 ALA A C 1
ATOM 570 O O . ALA A 1 70 ? 3.602 -18.091 -18.370 1.00 97.31 70 ALA A O 1
ATOM 571 N N . ASP A 1 71 ? 4.353 -17.393 -16.382 1.00 97.50 71 ASP A N 1
ATOM 572 C CA . ASP A 1 71 ? 3.209 -16.529 -16.082 1.00 97.50 71 ASP A CA 1
ATOM 573 C C . ASP A 1 71 ? 3.468 -15.061 -16.487 1.00 97.50 71 ASP A C 1
ATOM 575 O O . ASP A 1 71 ? 2.524 -14.284 -16.588 1.00 97.50 71 ASP A O 1
ATOM 579 N N . LEU A 1 72 ? 4.723 -14.683 -16.780 1.00 98.25 72 LEU A N 1
ATOM 580 C CA . LEU A 1 72 ? 5.160 -13.308 -17.052 1.00 98.25 72 LEU A CA 1
ATOM 581 C C . LEU A 1 72 ? 5.370 -12.970 -18.542 1.00 98.25 72 LEU A C 1
ATOM 583 O O . LEU A 1 72 ? 5.996 -13.723 -19.293 1.00 98.25 72 LEU A O 1
ATOM 587 N N . GLN A 1 73 ? 4.910 -11.787 -18.953 1.00 98.50 73 GLN A N 1
ATOM 588 C CA . GLN A 1 73 ? 5.195 -11.149 -20.241 1.00 98.50 73 GLN A CA 1
ATOM 589 C C . GLN A 1 73 ? 6.019 -9.876 -20.017 1.00 98.50 73 GLN A C 1
ATOM 591 O O . GLN A 1 73 ? 5.594 -8.997 -19.272 1.00 98.50 73 GLN A O 1
ATOM 596 N N . GLU A 1 74 ? 7.165 -9.754 -20.686 1.00 98.62 74 GLU A N 1
ATOM 597 C CA . GLU A 1 74 ? 7.922 -8.497 -20.720 1.00 98.62 74 GLU A CA 1
ATOM 598 C C . GLU A 1 74 ? 7.158 -7.426 -21.503 1.00 98.62 74 GLU A C 1
ATOM 600 O O . GLU A 1 74 ? 6.610 -7.712 -22.568 1.00 98.62 74 GLU A O 1
ATOM 605 N N . PHE A 1 75 ? 7.132 -6.199 -20.985 1.00 98.38 75 PHE A N 1
ATOM 606 C CA . PHE A 1 75 ? 6.453 -5.074 -21.638 1.00 98.38 75 PHE A CA 1
ATOM 607 C C . PHE A 1 75 ? 7.299 -3.799 -21.722 1.00 98.38 75 PHE A C 1
ATOM 609 O O . PHE A 1 75 ? 6.903 -2.854 -22.400 1.00 98.38 75 PHE A O 1
ATOM 616 N N . CYS A 1 76 ? 8.444 -3.738 -21.039 1.00 98.56 76 CYS A N 1
ATOM 617 C CA . CYS A 1 76 ? 9.297 -2.555 -21.037 1.00 98.56 76 CYS A CA 1
ATOM 618 C C . CYS A 1 76 ? 10.751 -2.928 -20.743 1.00 98.56 76 CYS A C 1
ATOM 620 O O . CYS A 1 76 ? 11.029 -3.638 -19.774 1.00 98.56 76 CYS A O 1
ATOM 622 N N . THR A 1 77 ? 11.667 -2.390 -21.545 1.00 98.62 77 THR A N 1
ATOM 623 C CA . THR A 1 77 ? 13.115 -2.453 -21.332 1.00 98.62 77 THR A CA 1
ATOM 624 C C . THR A 1 77 ? 13.661 -1.034 -21.417 1.00 98.62 77 THR A C 1
ATOM 626 O O . THR A 1 77 ? 13.427 -0.340 -22.406 1.00 98.62 77 THR A O 1
ATOM 629 N N . LEU A 1 78 ? 14.389 -0.598 -20.396 1.00 98.31 78 LEU A N 1
ATOM 630 C CA . LEU A 1 78 ? 15.041 0.709 -20.344 1.00 98.31 78 LEU A CA 1
ATOM 631 C C . LEU A 1 78 ? 16.534 0.516 -20.075 1.00 98.31 78 LEU A C 1
ATOM 633 O O . LEU A 1 78 ? 16.921 -0.433 -19.400 1.00 98.31 78 LEU A O 1
ATOM 637 N N . GLY A 1 79 ? 17.370 1.418 -20.584 1.00 97.31 79 GLY A N 1
ATOM 638 C CA . GLY A 1 79 ? 18.797 1.455 -20.260 1.00 97.31 79 GLY A CA 1
ATOM 639 C C . GLY A 1 79 ? 19.084 2.253 -18.986 1.00 97.31 79 GLY A C 1
ATOM 640 O O . GLY A 1 79 ? 18.235 2.404 -18.103 1.00 97.31 79 GLY A O 1
ATOM 641 N N . ASN A 1 80 ? 20.284 2.828 -18.911 1.00 95.06 80 ASN A N 1
ATOM 642 C CA . ASN A 1 80 ? 20.648 3.733 -17.827 1.00 95.06 80 ASN A CA 1
ATOM 643 C C . ASN A 1 80 ? 19.708 4.953 -17.779 1.00 95.06 80 ASN A C 1
ATOM 645 O O . ASN A 1 80 ? 19.598 5.700 -18.750 1.00 95.06 80 ASN A O 1
ATOM 649 N N . THR A 1 81 ? 19.057 5.163 -16.634 1.00 94.38 81 THR A N 1
ATOM 650 C CA . THR A 1 81 ? 18.162 6.302 -16.391 1.00 94.38 81 THR A CA 1
ATOM 651 C C . THR A 1 81 ? 18.832 7.252 -15.399 1.00 94.38 81 THR A C 1
ATOM 653 O O . THR A 1 81 ? 19.276 6.787 -14.347 1.00 94.38 81 THR A O 1
ATOM 656 N N . PRO A 1 82 ? 18.917 8.565 -15.681 1.00 93.44 82 PRO A N 1
ATOM 657 C CA . PRO A 1 82 ? 19.490 9.524 -14.743 1.00 93.44 82 PRO A CA 1
ATOM 658 C C . PRO A 1 82 ? 18.750 9.544 -13.402 1.00 93.44 82 PRO A C 1
ATOM 660 O O . PRO A 1 82 ? 17.521 9.456 -13.349 1.00 93.44 82 PRO A O 1
ATOM 663 N N . LEU A 1 83 ? 19.504 9.700 -12.313 1.00 94.75 83 LEU A N 1
ATOM 664 C CA . LEU A 1 83 ? 18.930 9.890 -10.986 1.00 94.75 83 LEU A CA 1
ATOM 665 C C . LEU A 1 83 ? 18.360 11.311 -10.870 1.00 94.75 83 LEU A C 1
ATOM 667 O O . LEU A 1 83 ? 19.038 12.289 -11.185 1.00 94.75 83 LEU A O 1
ATOM 671 N N . SER A 1 84 ? 17.118 11.428 -10.408 1.00 95.31 84 SER A N 1
ATOM 672 C CA . SER A 1 84 ? 16.482 12.717 -10.125 1.00 95.31 84 SER A CA 1
ATOM 673 C C . SER A 1 84 ? 17.090 13.372 -8.879 1.00 95.31 84 SER A C 1
ATOM 675 O O . SER A 1 84 ? 17.644 12.695 -8.014 1.00 95.31 84 SER A O 1
ATOM 677 N N . ALA A 1 85 ? 16.934 14.694 -8.745 1.00 94.06 85 ALA A N 1
ATOM 678 C CA . ALA A 1 85 ? 17.465 15.464 -7.611 1.00 94.06 85 ALA A CA 1
ATOM 679 C C . ALA A 1 85 ? 16.937 15.000 -6.236 1.00 94.06 85 ALA A C 1
ATOM 681 O O . ALA A 1 85 ? 17.607 15.169 -5.223 1.00 94.06 85 ALA A O 1
ATOM 682 N N . ASP A 1 86 ? 15.756 14.378 -6.200 1.00 92.69 86 ASP A N 1
ATOM 683 C CA . ASP A 1 86 ? 15.153 13.777 -5.003 1.00 92.69 86 ASP A CA 1
ATOM 684 C C . ASP A 1 86 ? 15.688 12.362 -4.686 1.00 92.69 86 ASP A C 1
ATOM 686 O O . ASP A 1 86 ? 15.201 11.686 -3.772 1.00 92.69 86 ASP A O 1
ATOM 690 N N . GLY A 1 87 ? 16.700 11.891 -5.420 1.00 95.06 87 GLY A N 1
ATOM 691 C CA . GLY A 1 87 ? 17.298 10.569 -5.255 1.00 95.06 87 GLY A CA 1
ATOM 692 C C . GLY A 1 87 ? 16.409 9.432 -5.759 1.00 95.06 87 GLY A C 1
ATOM 693 O O . GLY A 1 87 ? 16.454 8.334 -5.199 1.00 95.06 87 GLY A O 1
ATOM 694 N N . THR A 1 88 ? 15.569 9.681 -6.768 1.00 96.88 88 THR A N 1
ATOM 695 C CA . THR A 1 88 ? 14.717 8.655 -7.388 1.00 96.88 88 THR A CA 1
ATOM 696 C C . THR A 1 88 ? 15.031 8.429 -8.867 1.00 96.88 88 THR A C 1
ATOM 698 O O . THR A 1 88 ? 15.376 9.358 -9.600 1.00 96.88 88 THR A O 1
ATOM 701 N N . TYR A 1 89 ? 14.883 7.189 -9.328 1.00 97.56 89 TYR A N 1
ATOM 702 C CA . TYR A 1 89 ? 14.770 6.870 -10.749 1.00 97.56 89 TYR A CA 1
ATOM 703 C C . TYR A 1 89 ? 13.301 6.950 -11.161 1.00 97.56 89 TYR A C 1
ATOM 705 O O . TYR A 1 89 ? 12.440 6.373 -10.495 1.00 97.56 89 TYR A O 1
ATOM 713 N N . LYS A 1 90 ? 13.021 7.651 -12.263 1.00 97.25 90 LYS A N 1
ATOM 714 C CA . LYS A 1 90 ? 11.681 7.771 -12.853 1.00 97.25 90 LYS A CA 1
ATOM 715 C C . LYS A 1 90 ? 11.668 7.017 -14.177 1.00 97.25 90 LYS A C 1
ATOM 717 O O . LYS A 1 90 ? 12.218 7.485 -15.169 1.00 97.25 90 LYS A O 1
ATOM 722 N N . LEU A 1 91 ? 11.083 5.827 -14.156 1.00 97.88 91 LEU A N 1
ATOM 723 C CA . LEU A 1 91 ? 11.120 4.842 -15.231 1.00 97.88 91 LEU A CA 1
ATOM 724 C C . LEU A 1 91 ? 9.767 4.839 -15.941 1.00 97.88 91 LEU A C 1
ATOM 726 O O . LEU A 1 91 ? 8.782 4.313 -15.422 1.00 97.88 91 LEU A O 1
ATOM 730 N N . GLN A 1 92 ? 9.702 5.477 -17.106 1.00 97.31 92 GLN A N 1
ATOM 731 C CA . GLN A 1 92 ? 8.463 5.608 -17.868 1.00 97.31 92 GLN A CA 1
ATOM 732 C C . GLN A 1 92 ? 8.307 4.438 -18.845 1.00 97.31 92 GLN A C 1
ATOM 734 O O . GLN A 1 92 ? 9.148 4.240 -19.719 1.00 97.31 92 GLN A O 1
ATOM 739 N N . CYS A 1 93 ? 7.208 3.698 -18.728 1.00 98.00 93 CYS A N 1
ATOM 740 C CA . CYS A 1 93 ? 6.894 2.547 -19.572 1.00 98.00 93 CYS A CA 1
ATOM 741 C C . CYS A 1 93 ? 5.491 2.678 -20.167 1.00 98.00 93 CYS A C 1
ATOM 743 O O . CYS A 1 93 ? 4.589 3.202 -19.517 1.00 98.00 93 CYS A O 1
ATOM 745 N N . THR A 1 94 ? 5.280 2.164 -21.378 1.00 96.88 94 THR A N 1
ATOM 746 C CA . THR A 1 94 ? 3.925 1.958 -21.910 1.00 96.88 94 THR A CA 1
ATOM 747 C C . THR A 1 94 ? 3.274 0.819 -21.140 1.00 96.88 94 THR A C 1
ATOM 749 O O . THR A 1 94 ? 3.841 -0.271 -21.055 1.00 96.88 94 THR A O 1
ATOM 752 N N . LEU A 1 95 ? 2.107 1.067 -20.550 1.00 94.31 95 LEU A N 1
ATOM 753 C CA . LEU A 1 95 ? 1.449 0.081 -19.705 1.00 94.31 95 LEU A CA 1
ATOM 754 C C . LEU A 1 95 ? 0.632 -0.895 -20.581 1.00 94.31 95 LEU A C 1
ATOM 756 O O . LEU A 1 95 ? -0.168 -0.438 -21.401 1.00 94.31 95 LEU A O 1
ATOM 760 N N . PRO A 1 96 ? 0.816 -2.224 -20.460 1.00 93.94 96 PRO A N 1
ATOM 761 C CA . PRO A 1 96 ? 0.057 -3.189 -21.249 1.00 93.94 96 PRO A CA 1
ATOM 762 C C . PRO A 1 96 ? -1.412 -3.213 -20.816 1.00 93.94 96 PRO A C 1
ATOM 764 O O . PRO A 1 96 ? -1.732 -2.979 -19.652 1.00 93.94 96 PRO A O 1
ATOM 767 N N . GLN A 1 97 ? -2.310 -3.551 -21.743 1.00 91.12 97 GLN A N 1
ATOM 768 C CA . GLN A 1 97 ? -3.722 -3.745 -21.415 1.00 91.12 97 GLN A CA 1
ATOM 769 C C . GLN A 1 97 ? -3.897 -4.992 -20.543 1.00 91.12 97 GLN A C 1
ATOM 771 O O . GLN A 1 97 ? -3.496 -6.091 -20.938 1.00 91.12 97 GLN A O 1
ATOM 776 N N . ARG A 1 98 ? -4.477 -4.800 -19.360 1.00 91.75 98 ARG A N 1
ATOM 777 C CA . ARG A 1 98 ? -4.791 -5.820 -18.354 1.00 91.75 98 ARG A CA 1
ATOM 778 C C . ARG A 1 98 ? -6.026 -5.402 -17.572 1.00 91.75 98 ARG A C 1
ATOM 780 O O . ARG A 1 98 ? -6.403 -4.228 -17.609 1.00 91.75 98 ARG A O 1
ATOM 787 N N . SER A 1 99 ? -6.623 -6.339 -16.846 1.00 89.88 99 SER A N 1
ATOM 788 C CA . SER A 1 99 ? -7.756 -6.057 -15.969 1.00 89.88 99 SER A CA 1
ATOM 789 C C . SER A 1 99 ? -7.626 -6.773 -14.625 1.00 89.88 99 SER A C 1
ATOM 791 O O . SER A 1 99 ? -7.217 -7.925 -14.543 1.00 89.88 99 SER A O 1
ATOM 793 N N . GLY A 1 100 ? -7.981 -6.091 -13.535 1.00 90.19 100 GLY A N 1
ATOM 794 C CA . GLY A 1 100 ? -7.968 -6.702 -12.208 1.00 90.19 100 GLY A CA 1
ATOM 795 C C . GLY A 1 100 ? -6.566 -6.857 -11.611 1.00 90.19 100 GLY A C 1
ATOM 796 O O . GLY A 1 100 ? -5.676 -6.044 -11.852 1.00 90.19 100 GLY A O 1
ATOM 797 N N . GLN A 1 101 ? -6.403 -7.842 -10.725 1.00 93.31 101 GLN A N 1
ATOM 798 C CA . GLN A 1 101 ? -5.197 -8.008 -9.911 1.00 93.31 101 GLN A CA 1
ATOM 799 C C . GLN A 1 101 ? -4.082 -8.706 -10.686 1.00 93.31 101 GLN A C 1
ATOM 801 O O . GLN A 1 101 ? -4.266 -9.804 -11.203 1.00 93.31 101 GLN A O 1
ATOM 806 N N . HIS A 1 102 ? -2.907 -8.088 -10.683 1.00 96.62 102 HIS A N 1
ATOM 807 C CA . HIS A 1 102 ? -1.719 -8.567 -11.370 1.00 96.62 102 HIS A CA 1
ATOM 808 C C . HIS A 1 102 ? -0.471 -8.315 -10.530 1.00 96.62 102 HIS A C 1
ATOM 810 O O . HIS A 1 102 ? -0.423 -7.397 -9.713 1.00 96.62 102 HIS A O 1
ATOM 816 N N . VAL A 1 103 ? 0.571 -9.096 -10.798 1.00 97.94 103 VAL A N 1
ATOM 817 C CA . VAL A 1 103 ? 1.932 -8.792 -10.345 1.00 97.94 103 VAL A CA 1
ATOM 818 C C . VAL A 1 103 ? 2.723 -8.191 -11.501 1.00 97.94 103 VAL A C 1
ATOM 820 O O . VAL A 1 103 ? 2.739 -8.756 -12.604 1.00 97.94 103 VAL A O 1
ATOM 823 N N . ILE A 1 104 ? 3.382 -7.060 -11.242 1.00 98.44 104 ILE A N 1
ATOM 824 C CA . ILE A 1 104 ? 4.472 -6.530 -12.065 1.00 98.44 104 ILE A CA 1
ATOM 825 C C . ILE A 1 104 ? 5.791 -6.949 -11.422 1.00 98.44 104 ILE A C 1
ATOM 827 O O . ILE A 1 104 ? 5.997 -6.767 -10.226 1.00 98.44 104 ILE A O 1
ATOM 831 N N . TYR A 1 105 ? 6.685 -7.510 -12.223 1.00 98.56 105 TYR A N 1
ATOM 832 C CA . TYR A 1 105 ? 8.018 -7.917 -11.813 1.00 98.56 105 TYR A CA 1
ATOM 833 C C . TYR A 1 105 ? 9.058 -7.042 -12.504 1.00 98.56 105 TYR A C 1
ATOM 835 O O . TYR A 1 105 ? 8.997 -6.847 -13.716 1.00 98.56 105 TYR A O 1
ATOM 843 N N . ASN A 1 106 ? 10.015 -6.517 -11.748 1.00 98.44 106 ASN A N 1
ATOM 844 C CA . ASN A 1 106 ? 11.128 -5.738 -12.270 1.00 98.44 106 ASN A CA 1
ATOM 845 C C . ASN A 1 106 ? 12.462 -6.434 -11.991 1.00 98.44 106 ASN A C 1
ATOM 847 O O . ASN A 1 106 ? 12.670 -6.987 -10.908 1.00 98.44 106 ASN A O 1
ATOM 851 N N . THR A 1 107 ? 13.368 -6.346 -12.964 1.00 97.94 107 THR A N 1
ATOM 852 C CA . THR A 1 107 ? 14.792 -6.629 -12.784 1.00 97.94 107 THR A CA 1
ATOM 853 C C . THR A 1 107 ? 15.595 -5.361 -13.058 1.00 97.94 107 THR A C 1
ATOM 855 O O . THR A 1 107 ? 15.492 -4.798 -14.151 1.00 97.94 107 THR A O 1
ATOM 858 N N . TRP A 1 108 ? 16.427 -4.951 -12.107 1.00 97.62 108 TRP A N 1
ATOM 859 C CA . TRP A 1 108 ? 17.440 -3.913 -12.286 1.00 97.62 108 TRP A CA 1
ATOM 860 C C . TRP A 1 108 ? 18.815 -4.565 -12.351 1.00 97.62 108 TRP A C 1
ATOM 862 O O . TRP A 1 108 ? 19.332 -5.032 -11.335 1.00 97.62 108 TRP A O 1
ATOM 872 N N . GLN A 1 109 ? 19.404 -4.616 -13.543 1.00 97.50 109 GLN A N 1
ATOM 873 C CA . GLN A 1 109 ? 20.717 -5.211 -13.746 1.00 97.50 109 GLN A CA 1
ATOM 874 C C . GLN A 1 109 ? 21.807 -4.143 -13.735 1.00 97.50 109 GLN A C 1
ATOM 876 O O . GLN A 1 109 ? 21.782 -3.181 -14.513 1.00 97.50 109 GLN A O 1
ATOM 881 N N . ARG A 1 110 ? 22.825 -4.365 -12.905 1.00 97.25 110 ARG A N 1
ATOM 882 C CA . ARG A 1 110 ? 24.030 -3.537 -12.887 1.00 97.25 110 ARG A CA 1
ATOM 883 C C . ARG A 1 110 ? 24.910 -3.799 -14.108 1.00 97.25 110 ARG A C 1
ATOM 885 O O . ARG A 1 110 ? 24.968 -4.920 -14.610 1.00 97.25 110 ARG A O 1
ATOM 892 N N . SER A 1 111 ? 25.603 -2.770 -14.590 1.00 97.12 111 SER A N 1
ATOM 893 C CA . SER A 1 111 ? 26.560 -2.895 -15.705 1.00 97.12 111 SER A CA 1
ATOM 894 C C . SER A 1 111 ? 27.981 -3.225 -15.251 1.00 97.12 111 SER A C 1
ATOM 896 O O . SER A 1 111 ? 28.787 -3.677 -16.055 1.00 97.12 111 SER A O 1
ATOM 898 N N . ASP A 1 112 ? 28.291 -2.979 -13.981 1.00 95.62 112 ASP A N 1
ATOM 899 C CA . ASP A 1 112 ? 29.614 -3.128 -13.367 1.00 95.62 112 ASP A CA 1
ATOM 900 C C . ASP A 1 112 ? 29.728 -4.375 -12.466 1.00 95.62 112 ASP A C 1
ATOM 902 O O . ASP A 1 112 ? 30.750 -4.586 -11.819 1.00 95.62 112 ASP A O 1
ATOM 906 N N . SER A 1 113 ? 28.672 -5.191 -12.399 1.00 95.31 113 SER A N 1
ATOM 907 C CA . SER A 1 113 ? 28.561 -6.379 -11.549 1.00 95.31 113 SER A CA 1
ATOM 908 C C . SER A 1 113 ? 27.553 -7.369 -12.137 1.00 95.31 113 SER A C 1
ATOM 910 O O . SER A 1 113 ? 26.660 -6.991 -12.894 1.00 95.31 113 SER A O 1
ATOM 912 N N . THR A 1 114 ? 27.662 -8.642 -11.754 1.00 93.00 114 THR A N 1
ATOM 913 C CA . THR A 1 114 ? 26.646 -9.666 -12.048 1.00 93.00 114 THR A CA 1
ATOM 914 C C . THR A 1 114 ? 25.405 -9.548 -11.158 1.00 93.00 114 THR A C 1
ATOM 916 O O . THR A 1 114 ? 24.393 -10.189 -11.435 1.00 93.00 114 THR A O 1
ATOM 919 N N . GLU A 1 115 ? 25.452 -8.722 -10.112 1.00 93.62 115 GLU A N 1
ATOM 920 C CA . GLU A 1 115 ? 24.334 -8.471 -9.203 1.00 93.62 115 GLU A CA 1
ATOM 921 C C . GLU A 1 115 ? 23.158 -7.761 -9.898 1.00 93.62 115 GLU A C 1
ATOM 923 O O . GLU A 1 115 ? 23.340 -6.841 -10.700 1.00 93.62 115 GLU A O 1
ATOM 928 N N . ALA A 1 116 ? 21.942 -8.176 -9.540 1.00 94.25 116 ALA A N 1
ATOM 929 C CA . ALA A 1 116 ? 20.698 -7.551 -9.959 1.00 94.25 116 ALA A CA 1
ATOM 930 C C . ALA A 1 116 ? 19.733 -7.426 -8.778 1.00 94.25 116 ALA A C 1
ATOM 932 O O . ALA A 1 116 ? 19.727 -8.270 -7.878 1.00 94.25 116 ALA A O 1
ATOM 933 N N . PHE A 1 117 ? 18.886 -6.402 -8.822 1.00 96.12 117 PHE A N 1
ATOM 934 C CA . PHE A 1 117 ? 17.804 -6.205 -7.864 1.00 96.12 117 PHE A CA 1
ATOM 935 C C . PHE A 1 117 ? 16.482 -6.658 -8.477 1.00 96.12 117 PHE A C 1
ATOM 937 O O . PHE A 1 117 ? 16.233 -6.461 -9.668 1.00 96.12 117 PHE A O 1
ATOM 944 N N . TYR A 1 118 ? 15.635 -7.264 -7.650 1.00 97.19 118 TYR A N 1
ATOM 945 C CA . TYR A 1 118 ? 14.362 -7.849 -8.054 1.00 97.19 118 TYR A CA 1
ATOM 946 C C . TYR A 1 118 ? 13.234 -7.212 -7.254 1.00 97.19 118 TYR A C 1
ATOM 948 O O . TYR A 1 118 ? 13.369 -6.986 -6.052 1.00 97.19 118 TYR A O 1
ATOM 956 N N . THR A 1 119 ? 12.123 -6.891 -7.906 1.00 97.25 119 THR A N 1
ATOM 957 C CA . THR A 1 119 ? 10.975 -6.269 -7.234 1.00 97.25 119 THR A CA 1
ATOM 958 C C . THR A 1 119 ? 9.681 -6.837 -7.787 1.00 97.25 119 THR A C 1
ATOM 960 O O . THR A 1 119 ? 9.461 -6.797 -8.994 1.00 97.25 119 THR A O 1
ATOM 963 N N . CYS A 1 120 ? 8.821 -7.338 -6.903 1.00 97.31 120 CYS A N 1
ATOM 964 C CA . CYS A 1 120 ? 7.424 -7.624 -7.212 1.00 97.31 120 CYS A CA 1
ATOM 965 C C . CYS A 1 120 ? 6.554 -6.454 -6.748 1.00 97.31 120 CYS A C 1
ATOM 967 O O . CYS A 1 120 ? 6.796 -5.870 -5.693 1.00 97.31 120 CYS A O 1
ATOM 969 N N . MET A 1 121 ? 5.559 -6.107 -7.553 1.00 97.44 121 MET A N 1
ATOM 970 C CA . MET A 1 121 ? 4.596 -5.049 -7.280 1.00 97.44 121 MET A CA 1
ATOM 971 C C . MET A 1 121 ? 3.196 -5.617 -7.490 1.00 97.44 121 MET A C 1
ATOM 973 O O . MET A 1 121 ? 2.825 -5.949 -8.618 1.00 97.44 121 MET A O 1
ATOM 977 N N . ASP A 1 122 ? 2.422 -5.715 -6.415 1.00 96.00 122 ASP A N 1
ATOM 978 C CA . ASP A 1 122 ? 1.012 -6.081 -6.473 1.00 96.00 122 ASP A CA 1
ATOM 979 C C . ASP A 1 122 ? 0.186 -4.876 -6.927 1.00 96.00 122 ASP A C 1
ATOM 981 O O . ASP A 1 122 ? 0.096 -3.841 -6.253 1.00 96.00 122 ASP A O 1
ATOM 985 N N . VAL A 1 123 ? -0.422 -4.997 -8.102 1.00 95.12 123 VAL A N 1
ATOM 986 C CA . VAL A 1 123 ? -1.168 -3.916 -8.743 1.00 95.12 123 VAL A CA 1
ATOM 987 C C . VAL A 1 123 ? -2.573 -4.360 -9.108 1.00 95.12 123 VAL A C 1
ATOM 989 O O . VAL A 1 123 ? -2.863 -5.548 -9.267 1.00 95.12 123 VAL A O 1
ATOM 992 N N . ARG A 1 124 ? -3.463 -3.383 -9.249 1.00 91.50 124 ARG A N 1
ATOM 993 C CA . ARG A 1 124 ? -4.794 -3.578 -9.810 1.00 91.50 124 ARG A CA 1
ATOM 994 C C . ARG A 1 124 ? -4.949 -2.678 -11.025 1.00 91.50 124 ARG A C 1
ATOM 996 O O . ARG A 1 124 ? -4.840 -1.462 -10.914 1.00 91.50 124 ARG A O 1
ATOM 1003 N N . PHE A 1 125 ? -5.176 -3.283 -12.180 1.00 90.25 125 PHE A N 1
ATOM 1004 C CA . PHE A 1 125 ? -5.506 -2.564 -13.397 1.00 90.25 125 PHE A CA 1
ATOM 1005 C C . PHE A 1 125 ? -6.992 -2.232 -13.394 1.00 90.25 125 PHE A C 1
ATOM 1007 O O . PHE A 1 125 ? -7.842 -3.124 -13.317 1.00 90.25 125 PHE A O 1
ATOM 1014 N N . GLU A 1 126 ? -7.291 -0.946 -13.488 1.00 78.50 126 GLU A N 1
ATOM 1015 C CA . GLU A 1 126 ? -8.654 -0.446 -13.604 1.00 78.50 126 GLU A CA 1
ATOM 1016 C C . GLU A 1 126 ? -9.070 -0.454 -15.086 1.00 78.50 126 GLU A C 1
ATOM 1018 O O . GLU A 1 126 ? -8.445 0.230 -15.891 1.00 78.50 126 GLU A O 1
ATOM 1023 N N . GLY A 1 127 ? -10.090 -1.252 -15.431 1.00 61.00 127 GLY A N 1
ATOM 1024 C CA . GLY A 1 127 ? -10.866 -1.235 -16.683 1.00 61.00 127 GLY A CA 1
ATOM 1025 C C . GLY A 1 127 ? -10.132 -0.996 -18.015 1.00 61.00 127 GLY A C 1
ATOM 1026 O O . GLY A 1 127 ? -9.905 0.140 -18.425 1.00 61.00 127 GLY A O 1
ATOM 1027 N N . GLY A 1 128 ? -9.898 -2.068 -18.783 1.00 49.78 128 GLY A N 1
ATOM 1028 C CA . GLY A 1 128 ? -9.537 -1.998 -20.201 1.00 49.78 128 GLY A CA 1
ATOM 1029 C C . GLY A 1 128 ? -10.706 -1.525 -21.076 1.00 49.78 128 GLY A C 1
ATOM 1030 O O . GLY A 1 128 ? -11.550 -2.319 -21.476 1.00 49.78 128 GLY A O 1
ATOM 1031 N N . GLY A 1 129 ? -10.742 -0.234 -21.402 1.00 39.09 129 GLY A N 1
ATOM 1032 C CA . GLY A 1 129 ? -11.658 0.357 -22.378 1.00 39.09 129 GLY A CA 1
ATOM 1033 C C . GLY A 1 129 ? -10.931 1.443 -23.162 1.00 39.09 129 GLY A C 1
ATOM 1034 O O . GLY A 1 129 ? -10.435 2.403 -22.583 1.00 39.09 129 GLY A O 1
ATOM 1035 N N . GLY A 1 130 ? -10.789 1.247 -24.472 1.00 38.06 130 GLY A N 1
ATOM 1036 C CA . GLY A 1 130 ? -10.022 2.132 -25.341 1.00 38.06 130 GLY A CA 1
ATOM 1037 C C . GLY A 1 130 ? -10.574 3.557 -25.435 1.00 38.06 130 GLY A C 1
ATOM 1038 O O . GLY A 1 130 ? -11.771 3.785 -25.324 1.00 38.06 130 GLY A O 1
ATOM 1039 N N . GLY A 1 131 ? -9.663 4.486 -25.733 1.00 43.78 131 GLY A N 1
ATOM 1040 C CA . GLY A 1 131 ? -9.939 5.696 -26.507 1.00 43.78 131 GLY A CA 1
ATOM 1041 C C . GLY A 1 131 ? -10.974 6.660 -25.930 1.00 43.78 131 GLY A C 1
ATOM 1042 O O . GLY A 1 131 ? -12.111 6.708 -26.380 1.00 43.78 131 GLY A O 1
ATOM 1043 N N . GLY A 1 132 ? -10.533 7.531 -25.034 1.00 35.97 132 GLY A N 1
ATOM 1044 C CA . GLY A 1 132 ? -11.265 8.739 -24.670 1.00 35.97 132 GLY A CA 1
ATOM 1045 C C . GLY A 1 132 ? -10.581 9.366 -23.478 1.00 35.97 132 GLY A C 1
ATOM 1046 O O . GLY A 1 132 ? -10.536 8.735 -22.432 1.00 35.97 132 GLY A O 1
ATOM 1047 N N . GLY A 1 133 ? -9.985 10.548 -23.660 1.00 38.75 133 GLY A N 1
ATOM 1048 C CA . GLY A 1 133 ? -9.213 11.238 -22.629 1.00 38.75 133 GLY A CA 1
ATOM 1049 C C . GLY A 1 133 ? -9.971 11.275 -21.308 1.00 38.75 133 GLY A C 1
ATOM 1050 O O . GLY A 1 133 ? -10.899 12.063 -21.139 1.00 38.75 133 GLY A O 1
ATOM 1051 N N . THR A 1 134 ? -9.585 10.397 -20.389 1.00 40.25 134 THR A N 1
ATOM 1052 C CA . THR A 1 134 ? -10.121 10.360 -19.039 1.00 40.25 134 THR A CA 1
ATOM 1053 C C . THR A 1 134 ? -9.695 11.666 -18.375 1.00 40.25 134 THR A C 1
ATOM 1055 O O . THR A 1 134 ? -8.495 11.968 -18.357 1.00 40.25 134 THR A O 1
ATOM 1058 N N . PRO A 1 135 ? -10.631 12.483 -17.854 1.00 42.97 135 PRO A N 1
ATOM 1059 C CA . PRO A 1 135 ? -10.268 13.597 -16.992 1.00 42.97 135 PRO A CA 1
ATOM 1060 C C . PRO A 1 135 ? -9.337 13.071 -15.902 1.00 42.97 135 PRO A C 1
ATOM 1062 O O . PRO A 1 135 ? -9.562 11.968 -15.397 1.00 42.97 135 PRO A O 1
ATOM 1065 N N . ALA A 1 136 ? -8.287 13.830 -15.566 1.00 49.91 136 ALA A N 1
ATOM 1066 C CA . ALA A 1 136 ? -7.371 13.448 -14.495 1.00 49.91 136 ALA A CA 1
ATOM 1067 C C . ALA A 1 136 ? -8.195 12.994 -13.281 1.00 49.91 136 ALA A C 1
ATOM 1069 O O . ALA A 1 136 ? -9.162 13.685 -12.932 1.00 49.91 136 ALA A O 1
ATOM 1070 N N . PRO A 1 137 ? -7.879 11.839 -12.670 1.00 55.03 137 PRO A N 1
ATOM 1071 C CA . PRO A 1 137 ? -8.697 11.328 -11.590 1.00 55.03 137 PRO A CA 1
ATOM 1072 C C . PRO A 1 137 ? -8.778 12.410 -10.513 1.00 55.03 137 PRO A C 1
ATOM 1074 O O . PRO A 1 137 ? -7.757 12.899 -10.027 1.00 55.03 137 PRO A O 1
ATOM 1077 N N . GLN A 1 138 ? -10.006 12.810 -10.160 1.00 73.62 138 GLN A N 1
ATOM 1078 C CA . GLN A 1 138 ? -10.267 13.782 -9.087 1.00 73.62 138 GLN A CA 1
ATOM 1079 C C . GLN A 1 138 ? -9.575 13.364 -7.773 1.00 73.62 138 GLN A C 1
ATOM 1081 O O . GLN A 1 138 ? -9.317 14.191 -6.899 1.00 73.62 138 GLN A O 1
ATOM 1086 N N . TRP A 1 139 ? -9.273 12.071 -7.663 1.00 85.75 139 TRP A N 1
ATOM 1087 C CA . TRP A 1 139 ? -8.750 11.386 -6.505 1.00 85.75 139 TRP A CA 1
ATOM 1088 C C . TRP A 1 139 ? -7.436 10.680 -6.858 1.00 85.75 139 TRP A C 1
ATOM 1090 O O . TRP A 1 139 ? -7.405 9.807 -7.720 1.00 85.75 139 TRP A O 1
ATOM 1100 N N . GLN A 1 140 ? -6.352 11.042 -6.182 1.00 88.06 140 GLN A N 1
ATOM 1101 C CA . GLN A 1 140 ? -5.072 10.339 -6.221 1.00 88.06 140 GLN A CA 1
ATOM 1102 C C . GLN A 1 140 ? -4.990 9.373 -5.045 1.00 88.06 140 GLN A C 1
ATOM 1104 O O . GLN A 1 140 ? -5.356 9.738 -3.930 1.00 88.06 140 GLN A O 1
ATOM 1109 N N . ASP A 1 141 ? -4.496 8.159 -5.282 1.00 89.69 141 ASP A N 1
ATOM 1110 C CA . ASP A 1 141 ? -4.196 7.209 -4.210 1.00 89.69 141 ASP A CA 1
ATOM 1111 C C . ASP A 1 141 ? -3.114 7.797 -3.296 1.00 89.69 141 ASP A C 1
ATOM 1113 O O . ASP A 1 141 ? -1.982 8.033 -3.718 1.00 89.69 141 ASP A O 1
ATOM 1117 N N . ALA A 1 142 ? -3.487 8.069 -2.049 1.00 92.50 142 ALA A N 1
ATOM 1118 C CA . ALA A 1 142 ? -2.604 8.632 -1.040 1.00 92.50 142 ALA A CA 1
ATOM 1119 C C . ALA A 1 142 ? -2.008 7.559 -0.123 1.00 92.50 142 ALA A C 1
ATOM 1121 O O . ALA A 1 142 ? -1.092 7.858 0.644 1.00 92.50 142 ALA A O 1
ATOM 1122 N N . GLY A 1 143 ? -2.512 6.322 -0.187 1.00 92.81 143 GLY A N 1
ATOM 1123 C CA . GLY A 1 143 ? -1.965 5.189 0.541 1.00 92.81 143 GLY A CA 1
ATOM 1124 C C . GLY A 1 143 ? -2.992 4.309 1.262 1.00 92.81 143 GLY A C 1
ATOM 1125 O O . GLY A 1 143 ? -4.206 4.490 1.142 1.00 92.81 143 GLY A O 1
ATOM 1126 N N . PRO A 1 144 ? -2.495 3.323 2.025 1.00 94.06 144 PRO A N 1
ATOM 1127 C CA . PRO A 1 144 ? -3.321 2.302 2.664 1.00 94.06 144 PRO A CA 1
ATOM 1128 C C . PRO A 1 144 ? -4.170 2.797 3.840 1.00 94.06 144 PRO A C 1
ATOM 1130 O O . PRO A 1 144 ? -3.681 3.556 4.675 1.00 94.06 144 PRO A O 1
ATOM 1133 N N . LEU A 1 145 ? -5.369 2.231 4.014 1.00 95.25 145 LEU A N 1
ATOM 1134 C CA . LEU A 1 145 ? -6.101 2.230 5.285 1.00 95.25 145 LEU A CA 1
ATOM 1135 C C . LEU A 1 145 ? -6.078 0.812 5.876 1.00 95.25 145 LEU A C 1
ATOM 1137 O O . LEU A 1 145 ? -6.962 0.002 5.607 1.00 95.25 145 LEU A O 1
ATOM 1141 N N . ILE A 1 146 ? -5.037 0.51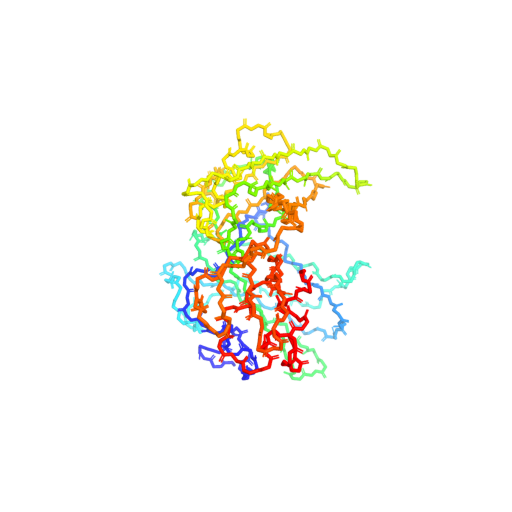2 6.659 1.00 91.94 146 ILE A N 1
ATOM 1142 C CA . ILE A 1 146 ? -4.772 -0.842 7.172 1.00 91.94 146 ILE A CA 1
ATOM 1143 C C . ILE A 1 146 ? -5.154 -0.968 8.645 1.00 91.94 146 ILE A C 1
ATOM 1145 O O . ILE A 1 146 ? -4.733 -0.164 9.482 1.00 91.94 146 ILE A O 1
ATOM 1149 N N . ALA A 1 147 ? -5.847 -2.057 8.967 1.00 91.94 147 ALA A N 1
ATOM 1150 C CA . ALA A 1 147 ? -6.051 -2.523 10.321 1.00 91.94 147 ALA A CA 1
ATOM 1151 C C . ALA A 1 147 ? -4.930 -3.435 10.809 1.00 91.94 147 ALA A C 1
ATOM 1153 O O . ALA A 1 147 ? -4.670 -4.491 10.242 1.00 91.94 147 ALA A O 1
ATOM 1154 N N . ARG A 1 148 ? -4.298 -3.042 11.920 1.00 87.88 148 ARG A N 1
ATOM 1155 C CA . ARG A 1 148 ? -3.270 -3.846 12.605 1.00 87.88 148 ARG A CA 1
ATOM 1156 C C . ARG A 1 148 ? -3.840 -4.789 13.668 1.00 87.88 148 ARG A C 1
ATOM 1158 O O . ARG A 1 148 ? -3.102 -5.598 14.214 1.00 87.88 148 ARG A O 1
ATOM 1165 N N . GLY A 1 149 ? -5.129 -4.668 13.973 1.00 84.81 149 GLY A N 1
ATOM 1166 C CA . GLY A 1 149 ? -5.804 -5.442 15.005 1.00 84.81 149 GLY A CA 1
ATOM 1167 C C . GLY A 1 149 ? -7.190 -4.890 15.317 1.00 84.81 149 GLY A C 1
ATOM 1168 O O . GLY A 1 149 ? -7.645 -3.922 14.697 1.00 84.81 149 GLY A O 1
ATOM 1169 N N . GLU A 1 150 ? -7.846 -5.541 16.270 1.00 85.69 150 GLU A N 1
ATOM 1170 C CA . GLU A 1 150 ? -9.087 -5.073 16.881 1.00 85.69 150 GLU A CA 1
ATOM 1171 C C . GLU A 1 150 ? -8.837 -3.849 17.779 1.00 85.69 150 GLU A C 1
ATOM 1173 O O . GLU A 1 150 ? -7.764 -3.707 18.368 1.00 85.69 150 GLU A O 1
ATOM 1178 N N . LEU A 1 151 ? -9.824 -2.954 17.865 1.00 85.00 151 LEU A N 1
ATOM 1179 C CA . LEU A 1 151 ? -9.791 -1.744 18.693 1.00 85.00 151 LEU A CA 1
ATOM 1180 C C . LEU A 1 151 ? -10.918 -1.769 19.736 1.00 85.00 151 LEU A C 1
ATOM 1182 O O . LEU A 1 151 ? -11.995 -2.251 19.419 1.00 85.00 151 LEU A O 1
ATOM 1186 N N . PRO A 1 152 ? -10.755 -1.211 20.947 1.00 81.88 152 PRO A N 1
ATOM 1187 C CA . PRO A 1 152 ? -11.838 -1.145 21.930 1.00 81.88 152 PRO A CA 1
ATOM 1188 C C . PRO A 1 152 ? -13.069 -0.367 21.440 1.00 81.88 152 PRO A C 1
ATOM 1190 O O . PRO A 1 152 ? -12.946 0.616 20.698 1.00 81.88 152 PRO A O 1
ATOM 1193 N N . VAL A 1 153 ? -14.253 -0.743 21.934 1.00 81.56 153 VAL A N 1
ATOM 1194 C CA . VAL A 1 153 ? -15.475 0.069 21.797 1.00 81.56 153 VAL A CA 1
ATOM 1195 C C . VAL A 1 153 ? -15.231 1.451 22.409 1.00 81.56 153 VAL A C 1
ATOM 1197 O O . VAL A 1 153 ? -14.631 1.561 23.471 1.00 81.56 153 VAL A O 1
ATOM 1200 N N . GLY A 1 154 ? -15.682 2.509 21.739 1.00 81.31 154 GLY A N 1
ATOM 1201 C CA . GLY A 1 154 ? -15.441 3.899 22.132 1.00 81.31 154 GLY A CA 1
ATOM 1202 C C . GLY A 1 154 ? -14.163 4.503 21.543 1.00 81.31 154 GLY A C 1
ATOM 1203 O O . GLY A 1 154 ? -13.945 5.706 21.676 1.00 81.31 154 GLY A O 1
ATOM 1204 N N . THR A 1 155 ? -13.340 3.717 20.838 1.00 87.75 155 THR A N 1
ATOM 1205 C CA . THR A 1 155 ? -12.177 4.256 20.117 1.00 87.75 155 THR A CA 1
ATOM 1206 C C . THR A 1 155 ? -12.637 5.238 19.046 1.00 87.75 155 THR A C 1
ATOM 1208 O O . THR A 1 155 ? -13.499 4.915 18.234 1.00 87.75 155 THR A O 1
ATOM 1211 N N . THR A 1 156 ? -12.042 6.426 19.015 1.00 96.56 156 THR A N 1
ATOM 1212 C CA . THR A 1 156 ? -12.280 7.443 17.990 1.00 96.56 156 THR A CA 1
ATOM 1213 C C . THR A 1 156 ? -11.124 7.466 16.999 1.00 96.56 156 THR A C 1
ATOM 1215 O O . THR A 1 156 ? -9.994 7.816 17.338 1.00 96.56 156 THR A O 1
ATOM 1218 N N . LEU A 1 157 ? -11.422 7.104 15.756 1.00 97.56 157 LEU A N 1
ATOM 1219 C CA . LEU A 1 157 ? -10.520 7.211 14.617 1.00 97.56 157 LEU A CA 1
ATOM 1220 C C . LEU A 1 157 ? -10.716 8.567 13.946 1.00 97.56 157 LEU A C 1
ATOM 1222 O O . LEU A 1 157 ? -11.857 8.971 13.724 1.00 97.56 157 LEU A O 1
ATOM 1226 N N . ALA A 1 158 ? -9.630 9.241 13.580 1.00 97.56 158 ALA A N 1
ATOM 1227 C CA . ALA A 1 158 ? -9.684 10.492 12.838 1.00 97.56 158 ALA A CA 1
ATOM 1228 C C . ALA A 1 158 ? -8.795 10.444 11.596 1.00 97.56 158 ALA A C 1
ATOM 1230 O O . ALA A 1 158 ? -7.576 10.325 11.705 1.00 97.56 158 ALA A O 1
ATOM 1231 N N . LEU A 1 159 ? -9.404 10.589 10.420 1.00 98.19 159 LEU A N 1
ATOM 1232 C CA . LEU A 1 159 ? -8.678 10.823 9.177 1.00 98.19 159 LEU A CA 1
ATOM 1233 C C . LEU A 1 159 ? -8.465 12.326 9.011 1.00 98.19 159 LEU A C 1
ATOM 1235 O O . LEU A 1 159 ? -9.430 13.087 8.913 1.00 98.19 159 LEU A O 1
ATOM 1239 N N . ARG A 1 160 ? -7.202 12.744 8.986 1.00 97.81 160 ARG A N 1
ATOM 1240 C CA . ARG A 1 160 ? -6.783 14.130 8.764 1.00 97.81 160 ARG A CA 1
ATOM 1241 C C . ARG A 1 160 ? -6.165 14.266 7.394 1.00 97.81 160 ARG A C 1
ATOM 1243 O O . ARG A 1 160 ? -5.331 13.442 7.028 1.00 97.81 160 ARG A O 1
ATOM 1250 N N . VAL A 1 161 ? -6.533 15.312 6.674 1.00 97.31 161 VAL A N 1
ATOM 1251 C CA . VAL A 1 161 ? -5.969 15.658 5.372 1.00 97.31 161 VAL A CA 1
ATOM 1252 C C . VAL A 1 161 ? -5.166 16.936 5.519 1.00 97.31 161 VAL A C 1
ATOM 1254 O O . VAL A 1 161 ? -5.653 17.917 6.077 1.00 97.31 161 VAL A O 1
ATOM 1257 N N . PHE A 1 162 ? -3.957 16.934 4.972 1.00 96.62 162 PHE A N 1
ATOM 1258 C CA . PHE A 1 162 ? -3.044 18.064 4.979 1.00 96.62 162 PHE A CA 1
ATOM 1259 C C . PHE A 1 162 ? -2.746 18.513 3.555 1.00 96.62 162 PHE A C 1
ATOM 1261 O O . PHE A 1 162 ? -2.580 17.689 2.651 1.00 96.62 162 PHE A O 1
ATOM 1268 N N . ASN A 1 163 ? -2.619 19.822 3.361 1.00 92.19 163 ASN A N 1
ATOM 1269 C CA . ASN A 1 163 ? -2.097 20.369 2.111 1.00 92.19 163 ASN A CA 1
ATOM 1270 C C . ASN A 1 163 ? -0.557 20.285 2.049 1.00 92.19 163 ASN A C 1
ATOM 1272 O O . ASN A 1 163 ? 0.107 19.882 3.008 1.00 92.19 163 ASN A O 1
ATOM 1276 N N . ALA A 1 164 ? 0.025 20.700 0.919 1.00 88.38 164 ALA A N 1
ATOM 1277 C CA . ALA A 1 164 ? 1.474 20.686 0.706 1.00 88.38 164 ALA A CA 1
ATOM 1278 C C . ALA A 1 164 ? 2.260 21.466 1.782 1.00 88.38 164 ALA A C 1
ATOM 1280 O O . ALA A 1 164 ? 3.327 21.016 2.203 1.00 88.38 164 ALA A O 1
ATOM 1281 N N . GLY A 1 165 ? 1.699 22.575 2.281 1.00 90.62 165 GLY A N 1
ATOM 1282 C CA . GLY A 1 165 ? 2.275 23.390 3.357 1.00 90.62 165 GLY A CA 1
ATOM 1283 C C . GLY A 1 165 ? 2.182 22.764 4.753 1.00 90.62 165 GLY A C 1
ATOM 1284 O O . GLY A 1 165 ? 2.787 23.278 5.684 1.00 90.62 165 GLY A O 1
ATOM 1285 N N . GLY A 1 166 ? 1.465 21.647 4.904 1.00 88.88 166 GLY A N 1
ATOM 1286 C CA . GLY A 1 166 ? 1.304 20.938 6.173 1.00 88.88 166 GLY A CA 1
ATOM 1287 C C . GLY A 1 166 ? 0.166 21.423 7.059 1.00 88.88 166 GLY A C 1
ATOM 1288 O O . GLY A 1 166 ? 0.078 20.975 8.196 1.00 88.88 166 GLY A O 1
ATOM 1289 N N . ASN A 1 167 ? -0.725 22.270 6.546 1.00 93.12 167 ASN A N 1
ATOM 1290 C CA . ASN A 1 167 ? -1.922 22.676 7.279 1.00 93.12 167 ASN A CA 1
ATOM 1291 C C . ASN A 1 167 ? -2.990 21.585 7.185 1.00 93.12 167 ASN A C 1
ATOM 1293 O O . ASN A 1 167 ? -3.221 21.066 6.089 1.00 93.12 167 ASN A O 1
ATOM 1297 N N . ASP A 1 168 ? -3.678 21.298 8.293 1.00 94.38 168 ASP A N 1
ATOM 1298 C CA . ASP A 1 168 ? -4.916 20.517 8.278 1.00 94.38 168 ASP A CA 1
ATOM 1299 C C . ASP A 1 168 ? -5.976 21.246 7.449 1.00 94.38 168 ASP A C 1
ATOM 1301 O O . ASP A 1 168 ? -6.358 22.377 7.751 1.00 94.38 168 ASP A O 1
ATOM 1305 N N . VAL A 1 169 ? -6.454 20.591 6.396 1.00 95.56 169 VAL A N 1
ATOM 1306 C CA . VAL A 1 169 ? -7.517 21.105 5.524 1.00 95.56 169 VAL A CA 1
ATOM 1307 C C . VAL A 1 169 ? -8.831 20.354 5.695 1.00 95.56 169 VAL A C 1
ATOM 1309 O O . VAL A 1 169 ? -9.868 20.852 5.267 1.00 95.56 169 VAL A O 1
ATOM 1312 N N . GLU A 1 170 ? -8.809 19.172 6.313 1.00 96.62 170 GLU A N 1
ATOM 1313 C CA . GLU A 1 170 ? -10.013 18.408 6.634 1.00 96.62 170 GLU A CA 1
ATOM 1314 C C . GLU A 1 170 ? -9.738 17.387 7.745 1.00 96.62 170 GLU A C 1
ATOM 1316 O O . GLU A 1 170 ? -8.668 16.780 7.785 1.00 96.62 170 GLU A O 1
ATOM 1321 N N . ARG A 1 171 ? -10.714 17.167 8.632 1.00 97.50 171 ARG A N 1
ATOM 1322 C CA . ARG A 1 171 ? -10.688 16.116 9.657 1.00 97.50 171 ARG A CA 1
ATOM 1323 C C . ARG A 1 171 ? -12.048 15.428 9.703 1.00 97.50 171 ARG A C 1
ATOM 1325 O O . ARG A 1 171 ? -13.062 16.094 9.893 1.00 97.50 171 ARG A O 1
ATOM 1332 N N . VAL A 1 172 ? -12.065 14.105 9.571 1.00 97.88 172 VAL A N 1
ATOM 1333 C CA . VAL A 1 172 ? -13.276 13.285 9.717 1.00 97.88 172 VAL A CA 1
ATOM 1334 C C . VAL A 1 172 ? -13.069 12.265 10.821 1.00 97.88 172 VAL A C 1
ATOM 1336 O O . VAL A 1 172 ? -12.101 11.510 10.787 1.00 97.88 172 VAL A O 1
ATOM 1339 N N . GLU A 1 173 ? -13.993 12.231 11.781 1.00 97.88 173 GLU A N 1
ATOM 1340 C CA . GLU A 1 173 ? -13.937 11.329 12.930 1.00 97.88 173 GLU A CA 1
ATOM 1341 C C . GLU A 1 173 ? -15.054 10.281 12.910 1.00 97.88 173 GLU A C 1
ATOM 1343 O O . GLU A 1 173 ? -16.200 10.569 12.545 1.00 97.88 173 GLU A O 1
ATOM 1348 N N . ALA A 1 174 ? -14.717 9.069 13.350 1.00 97.38 174 ALA A N 1
ATOM 1349 C CA . ALA A 1 174 ? -15.650 7.982 13.606 1.00 97.38 174 ALA A CA 1
ATOM 1350 C C . ALA A 1 174 ? -15.322 7.315 14.948 1.00 97.38 174 ALA A C 1
ATOM 1352 O O . ALA A 1 174 ? -14.198 6.861 15.160 1.00 97.38 174 ALA A O 1
ATOM 1353 N N . THR A 1 175 ? -16.310 7.233 15.836 1.00 96.44 175 THR A N 1
ATOM 1354 C CA . THR A 1 175 ? -16.207 6.503 17.105 1.00 96.44 175 THR A CA 1
ATOM 1355 C C . THR A 1 175 ? -16.790 5.105 16.938 1.00 96.44 175 THR A C 1
ATOM 1357 O O . THR A 1 175 ? -17.910 4.956 16.450 1.00 96.44 175 THR A O 1
ATOM 1360 N N . LEU A 1 176 ? -16.025 4.084 17.319 1.00 92.94 176 LEU A N 1
ATOM 1361 C CA . LEU A 1 176 ? -16.394 2.683 17.148 1.00 92.94 176 LEU A CA 1
ATOM 1362 C C . LEU A 1 176 ? -17.420 2.255 18.197 1.00 92.94 176 LEU A C 1
ATOM 1364 O O . LEU A 1 176 ? -17.197 2.406 19.397 1.00 92.94 176 LEU A O 1
ATOM 1368 N N . ALA A 1 177 ? -18.525 1.673 17.745 1.00 88.44 177 ALA A N 1
ATOM 1369 C CA . ALA A 1 177 ? -19.510 1.020 18.600 1.00 88.44 177 ALA A CA 1
ATOM 1370 C C . ALA A 1 177 ? -19.231 -0.490 18.742 1.00 88.44 177 ALA A C 1
ATOM 1372 O O . ALA A 1 177 ? -18.356 -1.054 18.081 1.00 88.44 177 ALA A O 1
ATOM 1373 N N . SER A 1 178 ? -20.013 -1.168 19.587 1.00 84.50 178 SER A N 1
ATOM 1374 C CA . SER A 1 178 ? -20.016 -2.636 19.637 1.00 84.50 178 SER A CA 1
ATOM 1375 C C . SER A 1 178 ? -20.299 -3.232 18.249 1.00 84.50 178 SER A C 1
ATOM 1377 O O . SER A 1 178 ? -21.120 -2.706 17.494 1.00 84.50 178 SER A O 1
ATOM 1379 N N . GLY A 1 179 ? -19.580 -4.298 17.888 1.00 83.00 179 GLY A N 1
ATOM 1380 C CA . GLY A 1 179 ? -19.654 -4.938 16.568 1.00 83.00 179 GLY A CA 1
ATOM 1381 C C . GLY A 1 179 ? -18.875 -4.229 15.450 1.00 83.00 179 GLY A C 1
ATOM 1382 O O . GLY A 1 179 ? -18.839 -4.726 14.327 1.00 83.00 179 GLY A O 1
ATOM 1383 N N . GLN A 1 180 ? -18.228 -3.093 15.733 1.00 93.69 180 GLN A N 1
ATOM 1384 C CA . GLN A 1 180 ? -17.448 -2.320 14.754 1.00 93.69 180 GLN A CA 1
ATOM 1385 C C . GLN A 1 180 ? -15.933 -2.396 14.979 1.00 93.69 180 GLN A C 1
ATOM 1387 O O . GLN A 1 180 ? -15.172 -1.781 14.241 1.00 93.69 180 GLN A O 1
ATOM 1392 N N . THR A 1 181 ? -15.498 -3.123 16.002 1.00 89.12 181 THR A N 1
ATOM 1393 C CA . THR A 1 181 ? -14.136 -3.118 16.548 1.00 89.12 181 THR A CA 1
ATOM 1394 C C . THR A 1 181 ? -13.160 -4.006 15.791 1.00 89.12 181 THR A C 1
ATOM 1396 O O . THR A 1 181 ? -11.964 -3.716 15.750 1.00 89.12 181 THR A O 1
ATOM 1399 N N . ALA A 1 182 ? -13.664 -5.078 15.178 1.00 86.81 182 ALA A N 1
ATOM 1400 C CA . ALA A 1 182 ? -12.857 -6.074 14.491 1.00 86.81 182 ALA A CA 1
ATOM 1401 C C . ALA A 1 182 ? -12.018 -5.453 13.353 1.00 86.81 182 ALA A C 1
ATOM 1403 O O . ALA A 1 182 ? -12.470 -4.509 12.697 1.00 86.81 182 ALA A O 1
ATOM 1404 N N . PRO A 1 183 ? -10.831 -6.008 13.042 1.00 88.69 183 PRO A N 1
ATOM 1405 C CA . PRO A 1 183 ? -9.939 -5.472 12.009 1.00 88.69 183 PRO A CA 1
ATOM 1406 C C . PRO A 1 183 ? -10.564 -5.448 10.607 1.00 88.69 183 PRO A C 1
ATOM 1408 O O . PRO A 1 183 ? -10.217 -4.597 9.797 1.00 88.69 183 PRO A O 1
ATOM 1411 N N . GLY A 1 184 ? -11.521 -6.334 10.318 1.00 92.50 184 GLY A N 1
ATOM 1412 C CA . GLY A 1 184 ? -12.300 -6.285 9.076 1.00 92.50 184 GLY A CA 1
ATOM 1413 C C . GLY A 1 184 ? -13.433 -5.250 9.079 1.00 92.50 184 GLY A C 1
ATOM 1414 O O . GLY A 1 184 ? -14.023 -5.010 8.036 1.00 92.50 184 GLY A O 1
ATOM 1415 N N . GLN A 1 185 ? -13.775 -4.645 10.218 1.00 96.75 185 GLN A N 1
ATOM 1416 C CA . GLN A 1 185 ? -14.957 -3.786 10.366 1.00 96.75 185 GLN A CA 1
ATOM 1417 C C . GLN A 1 185 ? -14.610 -2.322 10.613 1.00 96.75 185 GLN A C 1
ATOM 1419 O O . GLN A 1 185 ? -15.194 -1.446 9.972 1.00 96.75 185 GLN A O 1
ATOM 1424 N N . TRP A 1 186 ? -13.653 -2.016 11.489 1.00 97.38 186 TRP A N 1
ATOM 1425 C CA . TRP A 1 186 ? -13.379 -0.616 11.805 1.00 97.38 186 TRP A CA 1
ATOM 1426 C C . TRP A 1 186 ? -12.910 0.211 10.591 1.00 97.38 186 TRP A C 1
ATOM 1428 O O . TRP A 1 186 ? -13.338 1.368 10.489 1.00 97.38 186 TRP A O 1
ATOM 1438 N N . PRO A 1 187 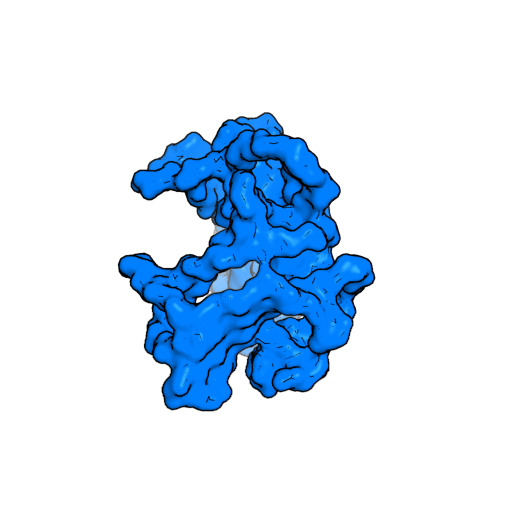? -12.129 -0.324 9.615 1.00 97.88 187 PRO A N 1
ATOM 1439 C CA . PRO A 1 187 ? -11.768 0.444 8.422 1.00 97.88 187 PRO A CA 1
ATOM 1440 C C . PRO A 1 187 ? -12.993 0.802 7.581 1.00 97.88 187 PRO A C 1
ATOM 1442 O O . PRO A 1 187 ? -13.089 1.919 7.075 1.00 97.88 187 PRO A O 1
ATOM 1445 N N . LEU A 1 188 ? -13.962 -0.117 7.483 1.00 98.06 188 LEU A N 1
ATOM 1446 C CA . LEU A 1 188 ? -15.229 0.099 6.786 1.00 98.06 188 LEU A CA 1
ATOM 1447 C C . LEU A 1 188 ? -16.030 1.237 7.428 1.00 98.06 188 LEU A C 1
ATOM 1449 O O . LEU A 1 188 ? -16.586 2.074 6.715 1.00 98.06 188 LEU A O 1
ATOM 1453 N N . VAL A 1 189 ? -16.084 1.287 8.762 1.00 98.19 189 VAL A N 1
ATOM 1454 C CA . VAL A 1 189 ? -16.797 2.343 9.498 1.00 98.19 189 VAL A CA 1
ATOM 1455 C C . VAL A 1 189 ? -16.187 3.713 9.219 1.00 98.19 189 VAL A C 1
ATOM 1457 O O . VAL A 1 189 ? -16.910 4.634 8.827 1.00 98.19 189 VAL A O 1
ATOM 1460 N N . LEU A 1 190 ? -14.863 3.840 9.346 1.00 98.50 190 LEU A N 1
ATOM 1461 C CA . LEU A 1 190 ? -14.174 5.093 9.044 1.00 98.50 190 LEU A CA 1
ATOM 1462 C C . LEU A 1 190 ? -14.351 5.487 7.572 1.00 98.50 190 LEU A C 1
ATOM 1464 O O . LEU A 1 190 ? -14.706 6.627 7.284 1.00 98.50 190 LEU A O 1
ATOM 1468 N N . ALA A 1 191 ? -14.159 4.551 6.639 1.00 98.12 191 ALA A N 1
ATOM 1469 C CA . ALA A 1 191 ? -14.253 4.827 5.210 1.00 98.12 191 ALA A CA 1
ATOM 1470 C C . ALA A 1 191 ? -15.660 5.277 4.784 1.00 98.12 191 ALA A C 1
ATOM 1472 O O . ALA A 1 191 ? -15.801 6.225 4.010 1.00 98.12 191 ALA A O 1
ATOM 1473 N N . ARG A 1 192 ? -16.717 4.670 5.341 1.00 98.00 192 ARG A N 1
ATOM 1474 C CA . ARG A 1 192 ? -18.101 5.130 5.137 1.00 98.00 192 ARG A CA 1
ATOM 1475 C C . ARG A 1 192 ? -18.308 6.549 5.655 1.00 98.00 192 ARG A C 1
ATOM 1477 O O . ARG A 1 192 ? -18.933 7.353 4.968 1.00 98.00 192 ARG A O 1
ATOM 1484 N N . LYS A 1 193 ? -17.769 6.871 6.835 1.00 97.94 193 LYS A N 1
ATOM 1485 C CA . LYS A 1 193 ? -17.868 8.218 7.410 1.00 97.94 193 LYS A CA 1
ATOM 1486 C C . LYS A 1 193 ? -17.145 9.252 6.544 1.00 97.94 193 LYS A C 1
ATOM 1488 O O . LYS A 1 193 ? -17.731 10.283 6.233 1.00 97.94 193 LYS A O 1
ATOM 1493 N N . VAL A 1 194 ? -15.928 8.938 6.093 1.00 97.75 194 VAL A N 1
ATOM 1494 C CA . VAL A 1 194 ? -15.154 9.760 5.149 1.00 97.75 194 VAL A CA 1
ATOM 1495 C C . VAL A 1 194 ? -15.952 10.001 3.871 1.00 97.75 194 VAL A C 1
ATOM 1497 O O . VAL A 1 194 ? -16.174 11.151 3.513 1.00 97.75 194 VAL A O 1
ATOM 1500 N N . ASN A 1 195 ? -16.474 8.958 3.224 1.00 95.75 195 ASN A N 1
ATOM 1501 C CA . ASN A 1 195 ? -17.207 9.122 1.963 1.00 95.75 195 ASN A CA 1
ATOM 1502 C C . ASN A 1 195 ? -18.524 9.896 2.111 1.00 95.75 195 ASN A C 1
ATOM 1504 O O . ASN A 1 195 ? -18.979 10.491 1.136 1.00 95.75 195 ASN A O 1
ATOM 1508 N N . ALA A 1 196 ? -19.121 9.903 3.306 1.00 95.69 196 ALA A N 1
ATOM 1509 C CA . ALA A 1 196 ? -20.355 10.628 3.586 1.00 95.69 196 ALA A CA 1
ATOM 1510 C C . ALA A 1 196 ? -20.147 12.133 3.830 1.00 95.69 196 ALA A C 1
ATOM 1512 O O . ALA A 1 196 ? -21.051 12.910 3.530 1.00 95.69 196 ALA A O 1
ATOM 1513 N N . SER A 1 197 ? -19.004 12.558 4.386 1.00 94.50 197 SER A N 1
ATOM 1514 C CA . SER A 1 197 ? -18.805 13.957 4.812 1.00 94.50 197 SER A CA 1
ATOM 1515 C C . SER A 1 197 ? -17.601 14.671 4.199 1.00 94.50 197 SER A C 1
ATOM 1517 O O . SER A 1 197 ? -17.616 15.898 4.120 1.00 94.50 197 SER A O 1
ATOM 1519 N N . ALA A 1 198 ? -16.563 13.946 3.781 1.00 93.56 198 ALA A N 1
ATOM 1520 C CA . ALA A 1 198 ? -15.318 14.542 3.306 1.00 93.56 198 ALA A CA 1
ATOM 1521 C C . ALA A 1 198 ? -15.463 15.168 1.910 1.00 93.56 198 ALA A C 1
ATOM 1523 O O . ALA A 1 198 ? -16.102 14.618 1.008 1.00 93.56 198 ALA A O 1
ATOM 1524 N N . GLN A 1 199 ? -14.797 16.295 1.701 1.00 93.62 199 GLN A N 1
ATOM 1525 C CA . GLN A 1 199 ? -14.648 16.993 0.424 1.00 93.62 199 GLN A CA 1
ATOM 1526 C C . GLN A 1 199 ? -13.236 16.846 -0.154 1.00 93.62 199 GLN A C 1
ATOM 1528 O O . GLN A 1 199 ? -13.042 17.063 -1.353 1.00 93.62 199 GLN A O 1
ATOM 1533 N N . GLN A 1 200 ? -12.249 16.508 0.679 1.00 94.38 200 GLN A N 1
ATOM 1534 C CA . GLN A 1 200 ? -10.835 16.347 0.323 1.00 94.38 200 GLN A CA 1
ATOM 1535 C C . GLN A 1 200 ? -10.383 14.884 0.351 1.00 94.38 200 GLN A C 1
ATOM 1537 O O . GLN A 1 200 ? -9.271 14.599 -0.085 1.00 94.38 200 GLN A O 1
ATOM 1542 N N . ALA A 1 201 ? -11.238 13.957 0.796 1.00 95.56 201 ALA A N 1
ATOM 1543 C CA . ALA A 1 201 ? -10.921 12.533 0.842 1.00 95.56 201 ALA A CA 1
ATOM 1544 C C . ALA A 1 201 ? -12.061 11.619 0.370 1.00 95.56 201 ALA A C 1
ATOM 1546 O O . ALA A 1 201 ? -13.250 11.903 0.533 1.00 95.56 201 ALA A O 1
ATOM 1547 N N . ARG A 1 202 ? -11.675 10.462 -0.162 1.00 96.62 202 ARG A N 1
ATOM 1548 C CA . ARG A 1 202 ? -12.494 9.254 -0.305 1.00 96.62 202 ARG A CA 1
ATOM 1549 C C . ARG A 1 202 ? -11.705 8.067 0.236 1.00 96.62 202 ARG A C 1
ATOM 1551 O O . ARG A 1 202 ? -10.479 8.078 0.209 1.00 96.62 202 ARG A O 1
ATOM 1558 N N . ALA A 1 203 ? -12.388 7.042 0.721 1.00 96.69 203 ALA A N 1
ATOM 1559 C CA . ALA A 1 203 ? -11.762 5.826 1.214 1.00 96.69 203 ALA A CA 1
ATOM 1560 C C . ALA A 1 203 ? -12.525 4.581 0.748 1.00 96.69 203 ALA A C 1
ATOM 1562 O O . ALA A 1 203 ? -13.757 4.564 0.743 1.00 96.69 203 ALA A O 1
ATOM 1563 N N . GLY A 1 204 ? -11.796 3.546 0.339 1.00 94.69 204 GLY A N 1
ATOM 1564 C CA . GLY A 1 204 ? -12.375 2.304 -0.171 1.00 94.69 204 GLY A CA 1
ATOM 1565 C C . GLY A 1 204 ? -11.452 1.558 -1.127 1.00 94.69 204 GLY A C 1
ATOM 1566 O O . GLY A 1 204 ? -10.272 1.881 -1.241 1.00 94.69 204 GLY A O 1
ATOM 1567 N N . VAL A 1 205 ? -12.002 0.573 -1.830 1.00 90.69 205 VAL A N 1
ATOM 1568 C CA . VAL A 1 205 ? -11.371 -0.051 -2.998 1.00 90.69 205 VAL A CA 1
ATOM 1569 C C . VAL A 1 205 ? -11.845 0.706 -4.234 1.00 90.69 205 VAL A C 1
ATOM 1571 O O . VAL A 1 205 ? -13.052 0.858 -4.430 1.00 90.69 205 VAL A O 1
ATOM 1574 N N . LEU A 1 206 ? -10.908 1.193 -5.048 1.00 87.12 206 LEU A N 1
ATOM 1575 C CA . LEU A 1 206 ? -11.216 1.734 -6.371 1.00 87.12 206 LEU A CA 1
ATOM 1576 C C . LEU A 1 206 ? -11.510 0.563 -7.315 1.00 87.12 206 LEU A C 1
ATOM 1578 O O . LEU A 1 206 ? -10.716 -0.374 -7.379 1.00 87.12 206 LEU A O 1
ATOM 1582 N N . ARG A 1 207 ? -12.674 0.592 -7.966 1.00 81.88 207 ARG A N 1
ATOM 1583 C CA . ARG A 1 207 ? -13.044 -0.298 -9.073 1.00 81.88 207 ARG A CA 1
ATOM 1584 C C . ARG A 1 207 ? -13.841 0.499 -10.089 1.00 81.88 207 ARG A C 1
ATOM 1586 O O . ARG A 1 207 ? -14.839 1.117 -9.721 1.00 81.88 207 ARG A O 1
ATOM 1593 N N . ASP A 1 208 ? -13.392 0.508 -11.338 1.00 74.88 208 ASP A N 1
ATOM 1594 C CA . ASP A 1 208 ? -14.093 1.146 -12.462 1.00 74.88 208 ASP A CA 1
ATOM 1595 C C . ASP A 1 208 ? -14.411 2.630 -12.192 1.00 74.88 208 ASP A C 1
ATOM 1597 O O . ASP A 1 208 ? -15.490 3.141 -12.490 1.00 74.88 208 ASP A O 1
ATOM 1601 N N . GLY A 1 209 ? -13.470 3.333 -11.552 1.00 76.94 209 GLY A N 1
ATOM 1602 C CA . GLY A 1 209 ? -13.623 4.747 -11.189 1.00 76.94 209 GLY A CA 1
ATOM 1603 C C . GLY A 1 209 ? -14.461 5.009 -9.930 1.00 76.94 209 GLY A C 1
ATOM 1604 O O . GLY A 1 209 ? -14.556 6.158 -9.495 1.00 76.94 209 GLY A O 1
ATOM 1605 N N . VAL A 1 210 ? -15.032 3.976 -9.305 1.00 83.31 210 VAL A N 1
ATOM 1606 C CA . VAL A 1 210 ? -15.856 4.090 -8.095 1.00 83.31 210 VAL A CA 1
ATOM 1607 C C . VAL A 1 210 ? -15.075 3.620 -6.870 1.00 83.31 210 VAL A C 1
ATOM 1609 O O . VAL A 1 210 ? -14.552 2.510 -6.831 1.00 83.31 210 VAL A O 1
ATOM 1612 N N . ILE A 1 211 ? -15.016 4.459 -5.833 1.00 90.06 211 ILE A N 1
ATOM 1613 C CA . ILE A 1 211 ? -14.344 4.142 -4.564 1.00 90.06 211 ILE A CA 1
ATOM 1614 C C . ILE A 1 211 ? -15.385 3.620 -3.572 1.00 90.06 211 ILE A C 1
ATOM 1616 O O . ILE A 1 211 ? -16.200 4.389 -3.057 1.00 90.06 211 ILE A O 1
ATOM 1620 N N . THR A 1 212 ? -15.344 2.317 -3.287 1.00 93.94 212 THR A N 1
ATOM 1621 C CA . THR A 1 212 ? -16.334 1.646 -2.429 1.00 93.94 212 THR A CA 1
ATOM 1622 C C . THR A 1 212 ? -15.683 1.078 -1.163 1.00 93.94 212 THR A C 1
ATOM 1624 O O . THR A 1 212 ? -14.776 0.252 -1.273 1.00 93.94 212 THR A O 1
ATOM 1627 N N . PRO A 1 213 ? -16.122 1.476 0.047 1.00 97.12 213 PRO A N 1
ATOM 1628 C CA . PRO A 1 213 ? -15.662 0.878 1.300 1.00 97.12 213 PRO A CA 1
ATOM 1629 C C . PRO A 1 213 ? -15.993 -0.617 1.394 1.00 97.12 213 PRO A C 1
ATOM 1631 O O . PRO A 1 213 ? -17.136 -1.006 1.148 1.00 97.12 213 PRO A O 1
ATOM 1634 N N . VAL A 1 214 ? -15.037 -1.441 1.830 1.00 96.25 214 VAL A N 1
ATOM 1635 C CA . VAL A 1 214 ? -15.224 -2.896 2.015 1.00 96.25 214 VAL A CA 1
ATOM 1636 C C . VAL A 1 214 ? -14.874 -3.342 3.444 1.00 96.25 214 VAL A C 1
ATOM 1638 O O . VAL A 1 214 ? -14.026 -2.710 4.078 1.00 96.25 214 VAL A O 1
ATOM 1641 N N . PRO A 1 215 ? -15.495 -4.412 3.982 1.00 96.62 215 PRO A N 1
ATOM 1642 C CA . PRO A 1 215 ? -15.139 -4.974 5.285 1.00 96.62 215 PRO A CA 1
ATOM 1643 C C . PRO A 1 215 ? -13.828 -5.775 5.205 1.00 96.62 215 PRO A C 1
ATOM 1645 O O . PRO A 1 215 ? -13.833 -7.003 5.166 1.00 96.62 215 PRO A O 1
ATOM 1648 N N . SER A 1 216 ? -12.696 -5.076 5.142 1.00 94.56 216 SER A N 1
ATOM 1649 C CA . SER A 1 216 ? -11.370 -5.682 5.002 1.00 94.56 216 SER A CA 1
ATOM 1650 C C . SER A 1 216 ? -10.334 -4.939 5.832 1.00 94.56 216 SER A C 1
ATOM 1652 O O . SER A 1 216 ? -10.357 -3.707 5.923 1.00 94.56 216 SER A O 1
ATOM 1654 N N . ALA A 1 217 ? -9.403 -5.706 6.399 1.00 91.94 217 ALA A N 1
ATOM 1655 C CA . ALA A 1 217 ? -8.289 -5.186 7.177 1.00 91.94 217 ALA A CA 1
ATOM 1656 C C . ALA A 1 217 ? -7.216 -4.512 6.308 1.00 91.94 217 ALA A C 1
ATOM 1658 O O . ALA A 1 217 ? -6.420 -3.740 6.832 1.00 91.94 217 ALA A O 1
ATOM 1659 N N . THR A 1 218 ? -7.156 -4.799 5.005 1.00 91.44 218 THR A N 1
ATOM 1660 C CA . THR A 1 218 ? -6.008 -4.413 4.161 1.00 91.44 218 THR A CA 1
ATOM 1661 C C . THR A 1 218 ? -6.380 -3.831 2.802 1.00 91.44 218 THR A C 1
ATOM 1663 O O . THR A 1 218 ? -5.545 -3.169 2.183 1.00 91.44 218 THR A O 1
ATOM 1666 N N . GLU A 1 219 ? -7.604 -4.049 2.317 1.00 91.50 219 GLU A N 1
ATOM 1667 C CA . GLU A 1 219 ? -7.968 -3.656 0.948 1.00 91.50 219 GLU A CA 1
ATOM 1668 C C . GLU A 1 219 ? -8.339 -2.179 0.798 1.00 91.50 219 GLU A C 1
ATOM 1670 O O . GLU A 1 219 ? -8.191 -1.622 -0.289 1.00 91.50 219 GLU A O 1
ATOM 1675 N N . ASN A 1 220 ? -8.823 -1.524 1.857 1.00 94.56 220 ASN A N 1
ATOM 1676 C CA . ASN A 1 220 ? -9.224 -0.123 1.763 1.00 94.56 220 ASN A CA 1
ATOM 1677 C C . ASN A 1 220 ? -7.999 0.787 1.592 1.00 94.56 220 ASN A C 1
ATOM 1679 O O . ASN A 1 220 ? -6.979 0.633 2.267 1.00 94.56 220 ASN A O 1
ATOM 1683 N N . ARG A 1 221 ? -8.133 1.792 0.727 1.00 95.88 221 ARG A N 1
ATOM 1684 C CA . ARG A 1 221 ? -7.138 2.845 0.501 1.00 95.88 221 ARG A CA 1
ATOM 1685 C C . ARG A 1 221 ? -7.768 4.216 0.680 1.00 95.88 221 ARG A C 1
ATOM 1687 O O . ARG A 1 221 ? -8.987 4.353 0.575 1.00 95.88 221 ARG A O 1
ATOM 1694 N N . VAL A 1 222 ? -6.946 5.217 0.971 1.00 96.94 222 VAL A N 1
ATOM 1695 C CA . VAL A 1 222 ? -7.347 6.624 1.049 1.00 96.94 222 VAL A CA 1
ATOM 1696 C C . VAL A 1 222 ? -6.962 7.301 -0.255 1.00 96.94 222 VAL A C 1
ATOM 1698 O O . VAL A 1 222 ? -5.815 7.224 -0.684 1.00 96.94 222 VAL A O 1
ATOM 1701 N N . PHE A 1 223 ? -7.911 8.005 -0.858 1.00 94.88 223 PHE A N 1
ATOM 1702 C CA . PHE A 1 223 ? -7.692 8.809 -2.046 1.00 94.88 223 PHE A CA 1
ATOM 1703 C C . PHE A 1 223 ? -7.980 10.277 -1.742 1.00 94.88 223 PHE A C 1
ATOM 1705 O O . PHE A 1 223 ? -9.009 10.598 -1.145 1.00 94.88 223 PHE A O 1
ATOM 1712 N N . LEU A 1 224 ? -7.084 11.169 -2.155 1.00 94.50 224 LEU A N 1
ATOM 1713 C CA . LEU A 1 224 ? -7.131 12.601 -1.850 1.00 94.50 224 LEU A CA 1
ATOM 1714 C C . LEU A 1 224 ? -7.075 13.437 -3.125 1.00 94.50 224 LEU A C 1
ATOM 1716 O O . LEU A 1 224 ? -6.756 12.925 -4.197 1.00 94.50 224 LEU A O 1
ATOM 1720 N N . LYS A 1 225 ? -7.340 14.741 -3.028 1.00 90.25 225 LYS A N 1
ATOM 1721 C CA . LYS A 1 225 ? -7.055 15.636 -4.156 1.00 90.25 225 LYS A CA 1
ATOM 1722 C C . LYS A 1 225 ? -5.538 15.765 -4.372 1.00 90.25 225 LYS A C 1
ATOM 1724 O O . LYS A 1 225 ? -4.767 15.582 -3.425 1.00 90.25 225 LYS A O 1
ATOM 1729 N N . PRO A 1 226 ? -5.089 16.107 -5.594 1.00 87.00 226 PRO A N 1
ATOM 1730 C CA . PRO A 1 226 ? -3.668 16.220 -5.907 1.00 87.00 226 PRO A CA 1
ATOM 1731 C C . PRO A 1 226 ? -2.875 17.090 -4.923 1.00 87.00 226 PRO A C 1
ATOM 1733 O O . PRO A 1 226 ? -3.303 18.184 -4.555 1.00 87.00 226 PRO A O 1
ATOM 1736 N N . GLY A 1 227 ? -1.695 16.607 -4.522 1.00 86.31 227 GLY A N 1
ATOM 1737 C CA . GLY A 1 227 ? -0.768 17.336 -3.644 1.00 86.31 227 GLY A CA 1
ATOM 1738 C C . GLY A 1 227 ? -1.119 17.315 -2.150 1.00 86.31 227 GLY A C 1
ATOM 1739 O O . GLY A 1 227 ? -0.457 17.996 -1.363 1.00 86.31 227 GLY A O 1
ATOM 1740 N N . GLN A 1 228 ? -2.138 16.554 -1.747 1.00 93.25 228 GLN A N 1
ATOM 1741 C CA . GLN A 1 228 ? -2.501 16.353 -0.345 1.00 93.25 228 GLN A CA 1
ATOM 1742 C C . GLN A 1 228 ? -1.891 15.068 0.223 1.00 93.25 228 GLN A C 1
ATOM 1744 O O . GLN A 1 228 ? -1.525 14.147 -0.503 1.00 93.25 228 GLN A O 1
ATOM 1749 N N . ARG A 1 229 ? -1.805 15.008 1.551 1.00 95.06 229 ARG A N 1
ATOM 1750 C CA . ARG A 1 229 ? -1.393 13.825 2.320 1.00 95.06 229 ARG A CA 1
ATOM 1751 C C . ARG A 1 229 ? -2.359 13.602 3.473 1.00 95.06 229 ARG A C 1
ATOM 1753 O O . ARG A 1 229 ? -3.036 14.545 3.876 1.00 95.06 229 ARG A O 1
ATOM 1760 N N . PHE A 1 230 ? -2.413 12.394 4.023 1.00 97.12 230 PHE A N 1
ATOM 1761 C CA . PHE A 1 230 ? -3.265 12.109 5.177 1.00 97.12 230 PHE A CA 1
ATOM 1762 C C . PHE A 1 230 ? -2.489 11.552 6.368 1.00 97.12 230 PHE A C 1
ATOM 1764 O O . PHE A 1 230 ? -1.374 11.050 6.229 1.00 97.12 230 PHE A O 1
ATOM 1771 N N . GLN A 1 231 ? -3.126 11.622 7.533 1.00 96.50 231 GLN A N 1
ATOM 1772 C CA . GLN A 1 231 ? -2.743 10.903 8.742 1.00 96.50 231 GLN A CA 1
ATOM 1773 C C . GLN A 1 231 ? -3.988 10.272 9.366 1.00 96.50 231 GLN A C 1
ATOM 1775 O O . GLN A 1 231 ? -5.083 10.834 9.294 1.00 96.50 231 GLN A O 1
ATOM 1780 N N . LEU A 1 232 ? -3.808 9.104 9.979 1.00 96.38 232 LEU A N 1
ATOM 1781 C CA . LEU A 1 232 ? -4.825 8.453 10.792 1.00 96.38 232 LEU A CA 1
ATOM 1782 C C . LEU A 1 232 ? -4.444 8.586 12.268 1.00 96.38 232 LEU A C 1
ATOM 1784 O O . LEU A 1 232 ? -3.463 7.985 12.705 1.00 96.38 232 LEU A O 1
ATOM 1788 N N . ASP A 1 233 ? -5.238 9.330 13.031 1.00 94.75 233 ASP A N 1
ATOM 1789 C CA . ASP A 1 233 ? -5.116 9.374 14.486 1.00 94.75 233 ASP A CA 1
ATOM 1790 C C . ASP A 1 233 ? -6.079 8.359 15.106 1.00 94.75 233 ASP A C 1
ATOM 1792 O O . ASP A 1 233 ? -7.223 8.218 14.674 1.00 94.75 233 ASP A O 1
ATOM 1796 N N . THR A 1 234 ? -5.632 7.671 16.152 1.00 92.50 234 THR A N 1
ATOM 1797 C CA . THR A 1 234 ? -6.463 6.746 16.931 1.00 92.50 234 THR A CA 1
ATOM 1798 C C . THR A 1 234 ? -6.468 7.207 18.380 1.00 92.50 234 THR A C 1
ATOM 1800 O O . THR A 1 234 ? -5.427 7.198 19.034 1.00 92.50 234 THR A O 1
ATOM 1803 N N . ARG A 1 235 ? -7.631 7.627 18.881 1.00 91.00 235 ARG A N 1
ATOM 1804 C CA . ARG A 1 235 ? -7.851 7.942 20.296 1.00 91.00 235 ARG A CA 1
ATOM 1805 C C . ARG A 1 235 ? -8.633 6.808 20.935 1.00 91.00 235 ARG A C 1
ATOM 1807 O O . ARG A 1 235 ? -9.803 6.618 20.617 1.00 91.00 235 ARG A O 1
ATOM 1814 N N . LEU A 1 236 ? -7.979 6.044 21.801 1.00 81.81 236 LEU A N 1
ATOM 1815 C CA . LEU A 1 236 ? -8.638 5.011 22.597 1.00 81.81 236 LEU A CA 1
ATOM 1816 C C . LEU A 1 236 ? -9.636 5.659 23.573 1.00 81.81 236 LEU A C 1
ATOM 1818 O O . LEU A 1 236 ? -9.444 6.824 23.930 1.00 81.81 236 LEU A O 1
ATOM 1822 N N . PRO A 1 237 ? -10.701 4.947 23.979 1.00 76.62 237 PRO A N 1
ATOM 1823 C CA . PRO A 1 237 ? -11.575 5.439 25.034 1.00 76.62 237 PRO A CA 1
ATOM 1824 C C . PRO A 1 237 ? -10.758 5.636 26.313 1.00 76.62 237 PRO A C 1
ATOM 1826 O O . PRO A 1 237 ? -9.893 4.815 26.631 1.00 76.62 237 PRO A O 1
ATOM 1829 N N . ASP A 1 238 ? -11.051 6.697 27.060 1.00 68.88 238 ASP A N 1
ATOM 1830 C CA . ASP A 1 238 ? -10.530 6.836 28.414 1.00 68.88 238 ASP A CA 1
ATOM 1831 C C . ASP A 1 238 ? -11.103 5.681 29.241 1.00 68.88 238 ASP A C 1
ATOM 1833 O O . ASP A 1 238 ? -12.294 5.653 29.546 1.00 68.88 238 ASP A O 1
ATOM 1837 N N . THR A 1 239 ? -10.273 4.701 29.604 1.00 53.78 239 THR A N 1
ATOM 1838 C CA . THR A 1 239 ? -10.699 3.573 30.452 1.00 53.78 239 THR A CA 1
ATOM 1839 C C . THR A 1 239 ? -10.965 3.993 31.898 1.00 53.78 239 THR A C 1
ATOM 1841 O O . THR A 1 239 ? -11.285 3.151 32.729 1.00 53.78 239 THR A O 1
ATOM 1844 N N . GLY A 1 240 ? -10.834 5.290 32.200 1.00 46.59 240 GLY A N 1
ATOM 1845 C CA . GLY A 1 240 ? -10.594 5.780 33.544 1.00 46.59 240 GLY A CA 1
ATOM 1846 C C . GLY A 1 240 ? -9.238 5.275 34.035 1.00 46.59 240 GLY A C 1
ATOM 1847 O O . GLY A 1 240 ? -8.868 4.118 33.859 1.00 46.59 240 GLY A O 1
ATOM 1848 N N . THR A 1 241 ? -8.467 6.129 34.691 1.00 44.34 241 THR A N 1
ATOM 1849 C CA . THR A 1 241 ? -7.619 5.602 35.760 1.00 44.34 241 THR A CA 1
ATOM 1850 C C . THR A 1 241 ? -8.612 5.073 36.793 1.00 44.34 241 THR A C 1
ATOM 1852 O O . THR A 1 241 ? -9.453 5.874 37.222 1.00 44.34 241 THR A O 1
ATOM 1855 N N . PRO A 1 242 ? -8.618 3.780 37.165 1.00 43.97 242 PRO A N 1
ATOM 1856 C CA . PRO A 1 242 ? -9.487 3.367 38.249 1.00 43.97 242 PRO A CA 1
ATOM 1857 C C . PRO A 1 242 ? -9.099 4.219 39.462 1.00 43.97 242 PRO A C 1
ATOM 1859 O O . PRO A 1 242 ? -7.913 4.390 39.761 1.00 43.97 242 PRO A O 1
ATOM 1862 N N . ALA A 1 243 ? -10.086 4.872 40.079 1.00 43.81 243 ALA A N 1
ATOM 1863 C CA . ALA A 1 243 ? -9.849 5.616 41.306 1.00 43.81 243 ALA A CA 1
ATOM 1864 C C . ALA A 1 243 ? -9.232 4.643 42.324 1.00 43.81 243 ALA A C 1
ATOM 1866 O O . ALA A 1 243 ? -9.696 3.505 42.371 1.00 43.81 243 ALA A O 1
ATOM 1867 N N . PRO A 1 244 ? -8.223 5.041 43.123 1.00 43.16 244 PRO A N 1
ATOM 1868 C CA . PRO A 1 244 ? -7.612 4.162 44.114 1.00 43.16 244 PRO A CA 1
ATOM 1869 C C . PRO A 1 244 ? -8.649 3.790 45.185 1.00 43.16 244 PRO A C 1
ATOM 1871 O O . PRO A 1 244 ? -8.808 4.457 46.204 1.00 43.16 244 PRO A O 1
ATOM 1874 N N . GLY A 1 245 ? -9.401 2.732 44.905 1.00 49.03 245 GLY A N 1
ATOM 1875 C CA . GLY A 1 245 ? -10.293 2.015 45.797 1.00 49.03 245 GLY A CA 1
ATOM 1876 C C . GLY A 1 245 ? -9.749 0.599 45.894 1.00 49.03 245 GLY A C 1
ATOM 1877 O O . GLY A 1 245 ? -9.482 -0.024 44.870 1.00 49.03 245 GLY A O 1
ATOM 1878 N N . GLY A 1 246 ? -9.504 0.128 47.116 1.00 56.47 246 GLY A N 1
ATOM 1879 C CA . GLY A 1 246 ? -8.713 -1.071 47.425 1.00 56.47 246 GLY A CA 1
ATOM 1880 C C . GLY A 1 246 ? -9.314 -2.428 47.033 1.00 56.47 246 GLY A C 1
ATOM 1881 O O . GLY A 1 246 ? -9.041 -3.411 47.718 1.00 56.47 246 GLY A O 1
ATOM 1882 N N . GLU A 1 247 ? -10.119 -2.501 45.974 1.00 75.12 247 GLU A N 1
ATOM 1883 C CA . GLU A 1 247 ? -10.623 -3.754 45.407 1.00 75.12 247 GLU A CA 1
ATOM 1884 C C . GLU A 1 247 ? -9.761 -4.203 44.215 1.00 75.12 247 GLU A C 1
ATOM 1886 O O . GLU A 1 247 ? -9.166 -3.390 43.507 1.00 75.12 247 GLU A O 1
ATOM 1891 N N . PHE A 1 248 ? -9.650 -5.520 44.030 1.00 84.31 248 PHE A N 1
ATOM 1892 C CA . 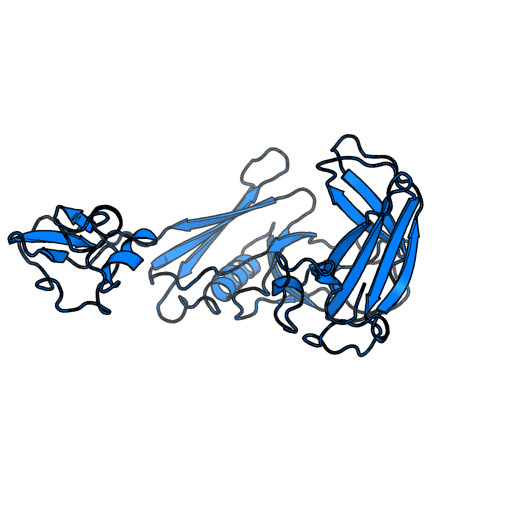PHE A 1 248 ? -8.913 -6.158 42.939 1.00 84.31 248 PHE A CA 1
ATOM 1893 C C . PHE A 1 248 ? -9.784 -7.250 42.310 1.00 84.31 248 PHE A C 1
ATOM 1895 O O . PHE A 1 248 ? -10.511 -7.941 43.023 1.00 84.31 248 PHE A O 1
ATOM 1902 N N . ASP A 1 249 ? -9.691 -7.435 40.995 1.00 85.56 249 ASP A N 1
ATOM 1903 C CA . ASP A 1 249 ? -10.532 -8.378 40.247 1.00 85.56 249 ASP A CA 1
ATOM 1904 C C . ASP A 1 249 ? -10.103 -9.833 40.477 1.00 85.56 249 ASP A C 1
ATOM 1906 O O . ASP A 1 249 ? -10.926 -10.743 40.603 1.00 85.56 249 ASP A O 1
ATOM 1910 N N . HIS A 1 250 ? -8.787 -10.067 40.534 1.00 87.44 250 HIS A N 1
ATOM 1911 C CA . HIS A 1 250 ? -8.216 -11.408 40.634 1.00 87.44 250 HIS A CA 1
ATOM 1912 C C . HIS A 1 250 ? -6.951 -11.459 41.495 1.00 87.44 250 HIS A C 1
ATOM 1914 O O . HIS A 1 250 ? -6.170 -10.510 41.553 1.00 87.44 250 HIS A O 1
ATOM 1920 N N . VAL A 1 251 ? -6.686 -12.610 42.116 1.00 89.75 251 VAL A N 1
ATOM 1921 C CA . VAL A 1 251 ? -5.349 -12.927 42.642 1.00 89.75 251 VAL A CA 1
ATOM 1922 C C . VAL A 1 251 ? -4.549 -13.574 41.517 1.00 89.75 251 VAL A C 1
ATOM 1924 O O . VAL A 1 251 ? -4.929 -14.642 41.042 1.00 89.75 251 VAL A O 1
ATOM 1927 N N . TYR A 1 252 ? -3.451 -12.956 41.081 1.00 88.12 252 TYR A N 1
ATOM 1928 C CA . TYR A 1 252 ? -2.609 -13.521 40.023 1.00 88.12 252 TYR A CA 1
ATOM 1929 C C . TYR A 1 252 ? -2.057 -14.895 40.461 1.00 88.12 252 TYR A C 1
ATOM 1931 O O . TYR A 1 252 ? -1.565 -15.001 41.589 1.00 88.12 252 TYR A O 1
ATOM 1939 N N . PRO A 1 253 ? -2.081 -15.945 39.610 1.00 91.81 253 PRO A N 1
ATOM 1940 C CA . PRO A 1 253 ? -2.374 -15.949 38.167 1.00 91.81 253 PRO A CA 1
ATOM 1941 C C . PRO A 1 253 ? -3.834 -16.269 37.776 1.00 91.81 253 PRO A C 1
ATOM 1943 O O . PRO A 1 253 ? -4.101 -16.605 36.622 1.00 91.81 253 PRO A O 1
ATOM 1946 N N . ALA A 1 254 ? -4.799 -16.221 38.697 1.00 88.00 254 ALA A N 1
ATOM 1947 C CA . ALA A 1 254 ? -6.197 -16.488 38.352 1.00 88.00 254 ALA A CA 1
ATOM 1948 C C . ALA A 1 254 ? -6.727 -15.429 37.369 1.00 88.00 254 ALA A C 1
ATOM 1950 O O . ALA A 1 254 ? -6.483 -14.241 37.558 1.00 88.00 254 ALA A O 1
ATOM 1951 N N . GLY A 1 255 ? -7.446 -15.849 36.324 1.00 85.12 255 GLY A N 1
ATOM 1952 C CA . GLY A 1 255 ? -7.996 -14.946 35.303 1.00 85.12 255 GLY A CA 1
ATOM 1953 C C . GLY A 1 255 ? -7.041 -14.595 34.153 1.00 85.12 255 GLY A C 1
ATOM 1954 O O . GLY A 1 255 ? -7.394 -13.789 33.299 1.00 85.12 255 GLY A O 1
ATOM 1955 N N . ILE A 1 256 ? -5.846 -15.197 34.074 1.00 87.81 256 ILE A N 1
ATOM 1956 C CA . ILE A 1 256 ? -5.013 -15.071 32.867 1.00 87.81 256 ILE A CA 1
ATOM 1957 C C . ILE A 1 256 ? -5.816 -15.537 31.642 1.00 87.81 256 ILE A C 1
ATOM 1959 O O . ILE A 1 256 ? -6.383 -16.628 31.631 1.00 87.81 256 ILE A O 1
ATOM 1963 N N . GLY A 1 257 ? -5.855 -14.692 30.615 1.00 85.69 257 GLY A N 1
ATOM 1964 C CA . GLY A 1 257 ? -6.687 -14.845 29.421 1.00 85.69 257 GLY A CA 1
ATOM 1965 C C . GLY A 1 257 ? -7.957 -13.986 29.444 1.00 85.69 257 GLY A C 1
ATOM 1966 O O . GLY A 1 257 ? -8.508 -13.721 28.379 1.00 85.69 257 GLY A O 1
ATOM 1967 N N . SER A 1 258 ? -8.398 -13.513 30.617 1.00 84.00 258 SER A N 1
ATOM 1968 C CA . SER A 1 258 ? -9.570 -12.638 30.776 1.00 84.00 258 SER A CA 1
ATOM 1969 C C . SER A 1 258 ? -9.237 -11.215 31.226 1.00 84.00 258 SER A C 1
ATOM 1971 O O . SER A 1 258 ? -10.153 -10.414 31.396 1.00 84.00 258 SER A O 1
ATOM 1973 N N . TYR A 1 259 ? -7.961 -10.871 31.428 1.00 89.31 259 TYR A N 1
ATOM 1974 C CA . TYR A 1 259 ? -7.588 -9.523 31.853 1.00 89.31 259 TYR A CA 1
ATOM 1975 C C . TYR A 1 259 ? -7.808 -8.518 30.725 1.00 89.31 259 TYR A C 1
ATOM 1977 O O . TYR A 1 259 ? -7.407 -8.744 29.582 1.00 89.31 259 TYR A O 1
ATOM 1985 N N . VAL A 1 260 ? -8.397 -7.377 31.061 1.00 85.56 260 VAL A N 1
ATOM 1986 C CA . VAL A 1 260 ? -8.665 -6.289 30.129 1.00 85.56 260 VAL A CA 1
ATOM 1987 C C . VAL A 1 260 ? -7.599 -5.201 30.319 1.00 85.56 260 VAL A C 1
ATOM 1989 O O . VAL A 1 260 ? -7.527 -4.598 31.396 1.00 85.56 260 VAL A O 1
ATOM 1992 N N . PRO A 1 261 ? -6.758 -4.932 29.297 1.00 86.44 261 PRO A N 1
ATOM 1993 C CA . PRO A 1 261 ? -5.793 -3.835 29.304 1.00 86.44 261 PRO A CA 1
ATOM 1994 C C . PRO A 1 261 ? -6.382 -2.507 29.788 1.00 86.44 261 PRO A C 1
ATOM 1996 O O . PRO A 1 261 ? -7.383 -2.039 29.250 1.00 86.44 261 PRO A O 1
ATOM 1999 N N . GLY A 1 262 ? -5.739 -1.885 30.777 1.00 80.62 262 GLY A N 1
ATOM 2000 C CA . GLY A 1 262 ? -6.147 -0.596 31.344 1.00 80.62 262 GLY A CA 1
ATOM 2001 C C . GLY A 1 262 ? -7.332 -0.649 32.310 1.00 80.62 262 GLY A C 1
ATOM 2002 O O . GLY A 1 262 ? -7.715 0.400 32.817 1.00 80.62 262 GLY A O 1
ATOM 2003 N N . GLN A 1 263 ? -7.905 -1.830 32.567 1.00 83.94 263 GLN A N 1
ATOM 2004 C CA . GLN A 1 263 ? -9.051 -1.994 33.469 1.00 83.94 263 GLN A CA 1
ATOM 2005 C C . GLN A 1 263 ? -8.753 -2.972 34.604 1.00 83.94 263 GLN A C 1
ATOM 2007 O O . GLN A 1 263 ? -8.989 -2.641 35.759 1.00 83.94 263 GLN A O 1
ATOM 2012 N N . THR A 1 264 ? -8.218 -4.156 34.290 1.00 87.44 264 THR A N 1
ATOM 2013 C CA . THR A 1 264 ? -8.051 -5.207 35.299 1.00 87.44 264 THR A CA 1
ATOM 2014 C C . THR A 1 264 ? -6.969 -4.865 36.318 1.00 87.44 264 THR A C 1
ATOM 2016 O O . THR A 1 264 ? -5.825 -4.582 35.948 1.00 87.44 264 THR A O 1
ATOM 2019 N N . VAL A 1 265 ? -7.311 -4.994 37.596 1.00 91.38 265 VAL A N 1
ATOM 2020 C CA . VAL A 1 265 ? -6.413 -4.902 38.746 1.00 91.38 265 VAL A CA 1
ATOM 2021 C C . VAL A 1 265 ? -6.253 -6.286 39.363 1.00 91.38 265 VAL A C 1
ATOM 2023 O O . VAL A 1 265 ? -7.226 -6.948 39.715 1.00 91.38 265 VAL A O 1
ATOM 2026 N N . VAL A 1 266 ? -5.010 -6.728 39.538 1.00 91.06 266 VAL A N 1
ATOM 2027 C CA . VAL A 1 266 ? -4.706 -8.011 40.179 1.00 91.06 266 VAL A CA 1
ATOM 2028 C C . VAL A 1 266 ? -3.919 -7.821 41.463 1.00 91.06 266 VAL A C 1
ATOM 2030 O O . VAL A 1 266 ? -3.094 -6.913 41.578 1.00 91.06 266 VAL A O 1
ATOM 2033 N N . LYS A 1 267 ? -4.114 -8.733 42.414 1.00 91.12 267 LYS A N 1
ATOM 2034 C CA . LYS A 1 267 ? -3.223 -8.883 43.563 1.00 91.12 267 LYS A CA 1
ATOM 2035 C C . LYS A 1 267 ? -2.042 -9.774 43.183 1.00 91.12 267 LYS A C 1
ATOM 2037 O O . LYS A 1 267 ? -2.230 -10.939 42.827 1.00 91.12 267 LYS A O 1
ATOM 2042 N N . GLY A 1 268 ? -0.835 -9.217 43.241 1.00 89.06 268 GLY A N 1
ATOM 2043 C CA . GLY A 1 268 ? 0.420 -9.915 42.981 1.00 89.06 268 GLY A CA 1
ATOM 2044 C C . GLY A 1 268 ? 0.809 -10.873 44.108 1.00 89.06 268 GLY A C 1
ATOM 2045 O O . GLY A 1 268 ? 0.279 -10.821 45.220 1.00 89.06 268 GLY A O 1
ATOM 2046 N N . SER A 1 269 ? 1.789 -11.741 43.836 1.00 87.38 269 SER A N 1
ATOM 2047 C CA . SER A 1 269 ? 2.312 -12.701 44.824 1.00 87.38 269 SER A CA 1
ATOM 2048 C C . SER A 1 269 ? 2.983 -12.033 46.030 1.00 87.38 269 SER A C 1
ATOM 2050 O O . SER A 1 269 ? 3.140 -12.657 47.072 1.00 87.38 269 SER A O 1
ATOM 2052 N N . ASP A 1 270 ? 3.397 -10.773 45.886 1.00 86.56 270 ASP A N 1
ATOM 2053 C CA . ASP A 1 270 ? 3.949 -9.945 46.962 1.00 86.56 270 ASP A CA 1
ATOM 2054 C C . ASP A 1 270 ? 2.860 -9.233 47.793 1.00 86.56 270 ASP A C 1
ATOM 2056 O O . ASP A 1 270 ? 3.167 -8.446 48.688 1.00 86.56 270 ASP A O 1
ATOM 2060 N N . GLY A 1 271 ? 1.585 -9.507 47.501 1.00 84.12 271 GLY A N 1
ATOM 2061 C CA . GLY A 1 271 ? 0.427 -8.966 48.201 1.00 84.12 271 GLY A CA 1
ATOM 2062 C C . GLY A 1 271 ? 0.001 -7.566 47.759 1.00 84.12 271 GLY A C 1
ATOM 2063 O O . GLY A 1 271 ? -1.004 -7.080 48.282 1.00 84.12 271 GLY A O 1
ATOM 2064 N N . LYS A 1 272 ? 0.710 -6.933 46.815 1.00 89.31 272 LYS A N 1
ATOM 2065 C CA . LYS A 1 272 ? 0.386 -5.595 46.296 1.00 89.31 272 LYS A CA 1
ATOM 2066 C C . LYS A 1 272 ? -0.561 -5.665 45.105 1.00 89.31 272 LYS A C 1
ATOM 2068 O O . LYS A 1 272 ? -0.734 -6.725 44.504 1.00 89.31 272 LYS A O 1
ATOM 2073 N N . LEU A 1 273 ? -1.183 -4.536 44.780 1.00 89.94 273 LEU A N 1
ATOM 2074 C CA . LEU A 1 273 ? -2.088 -4.427 43.645 1.00 89.94 273 LEU A CA 1
ATOM 2075 C C . LEU A 1 273 ? -1.363 -3.877 42.417 1.00 89.94 273 LEU A C 1
ATOM 2077 O O . LEU A 1 273 ? -0.457 -3.045 42.514 1.00 89.94 273 LEU A O 1
ATOM 2081 N N . TYR A 1 274 ? -1.764 -4.382 41.257 1.00 90.19 274 TYR A N 1
ATOM 2082 C CA . TYR A 1 274 ? -1.172 -4.051 39.973 1.00 90.19 274 TYR A CA 1
ATOM 2083 C C . TYR A 1 274 ? -2.264 -3.927 38.924 1.00 90.19 274 TYR A C 1
ATOM 2085 O O . TYR A 1 274 ? -2.985 -4.890 38.665 1.00 90.19 274 TYR A O 1
ATOM 2093 N N . ALA A 1 275 ? -2.357 -2.764 38.288 1.00 90.75 275 ALA A N 1
ATOM 2094 C CA . ALA A 1 275 ? -3.247 -2.576 37.156 1.00 90.75 275 ALA A CA 1
ATOM 2095 C C . ALA A 1 275 ? -2.548 -3.030 35.873 1.00 90.75 275 ALA A C 1
ATOM 2097 O O . ALA A 1 275 ? -1.378 -2.706 35.625 1.00 90.75 275 ALA A O 1
ATOM 2098 N N . CYS A 1 276 ? -3.268 -3.786 35.050 1.00 91.50 276 CYS A N 1
ATOM 2099 C CA . CYS A 1 276 ? -2.817 -4.134 33.717 1.00 91.50 276 CYS A CA 1
ATOM 2100 C C . CYS A 1 276 ? -2.668 -2.855 32.889 1.00 91.50 276 CYS A C 1
ATOM 2102 O O . CYS A 1 276 ? -3.562 -2.004 32.869 1.00 91.50 276 CYS A O 1
ATOM 2104 N N . ARG A 1 277 ? -1.541 -2.698 32.192 1.00 88.31 277 ARG A N 1
ATOM 2105 C CA . ARG A 1 277 ? -1.302 -1.508 31.373 1.00 88.31 277 ARG A CA 1
ATOM 2106 C C . ARG A 1 277 ? -2.360 -1.358 30.277 1.00 88.31 277 ARG A C 1
ATOM 2108 O O . ARG A 1 277 ? -2.902 -2.355 29.806 1.00 88.31 277 ARG A O 1
ATOM 2115 N N . PRO A 1 278 ? -2.623 -0.131 29.808 1.00 81.38 278 PRO A N 1
ATOM 2116 C CA . PRO A 1 278 ? -3.400 0.078 28.593 1.00 81.38 278 PRO A CA 1
ATOM 2117 C C . PRO A 1 278 ? -2.757 -0.592 27.366 1.00 81.38 278 PRO A C 1
ATOM 2119 O O . PRO A 1 278 ? -1.564 -0.909 27.348 1.00 81.38 278 PRO A O 1
ATOM 2122 N N . PHE A 1 279 ? -3.546 -0.808 26.315 1.00 71.06 279 PHE A N 1
ATOM 2123 C CA . PHE A 1 279 ? -3.045 -1.273 25.018 1.00 71.06 279 PHE A CA 1
ATOM 2124 C C . PHE A 1 279 ? -2.050 -0.252 24.412 1.00 71.06 279 PHE A C 1
ATOM 2126 O O . PHE A 1 279 ? -2.294 0.951 24.525 1.00 71.06 279 PHE A O 1
ATOM 2133 N N . PRO A 1 280 ? -0.965 -0.683 23.728 1.00 74.19 280 PRO A N 1
ATOM 2134 C CA . PRO A 1 280 ? -0.627 -2.061 23.338 1.00 74.19 280 PRO A CA 1
ATOM 2135 C C . PRO A 1 280 ? 0.073 -2.902 24.410 1.00 74.19 280 PRO A C 1
ATOM 2137 O O . PRO A 1 280 ? 0.136 -4.122 24.276 1.00 74.19 280 PRO A O 1
ATOM 2140 N N . GLN A 1 281 ? 0.590 -2.289 25.473 1.00 80.81 281 GLN A N 1
ATOM 2141 C CA . GLN A 1 281 ? 1.416 -2.982 26.464 1.00 80.81 281 GLN A CA 1
ATOM 2142 C C . GLN A 1 281 ? 0.608 -3.960 27.330 1.00 80.81 281 GLN A C 1
ATOM 2144 O O . GLN A 1 281 ? 1.123 -4.996 27.739 1.00 80.81 281 GLN A O 1
ATOM 2149 N N . GLY A 1 282 ? -0.681 -3.696 27.549 1.00 79.31 282 GLY A N 1
ATOM 2150 C CA . GLY A 1 282 ? -1.549 -4.585 28.325 1.00 79.31 282 GLY A CA 1
ATOM 2151 C C . GLY A 1 282 ? -1.738 -5.992 27.757 1.00 79.31 282 GLY A C 1
ATOM 2152 O O . GLY A 1 282 ? -2.192 -6.877 28.476 1.00 79.31 282 GLY A O 1
ATOM 2153 N N . GLY A 1 283 ? -1.357 -6.244 26.498 1.00 83.62 283 GLY A N 1
ATOM 2154 C CA . GLY A 1 283 ? -1.358 -7.604 25.947 1.00 83.62 283 GLY A CA 1
ATOM 2155 C C . GLY A 1 283 ? -0.492 -8.573 26.764 1.00 83.62 283 GLY A C 1
ATOM 2156 O O . GLY A 1 283 ? -0.825 -9.750 26.883 1.00 83.62 283 GLY A O 1
ATOM 2157 N N . TRP A 1 284 ? 0.567 -8.065 27.403 1.00 90.62 284 TRP A N 1
ATOM 2158 C CA . TRP A 1 284 ? 1.485 -8.860 28.218 1.00 90.62 284 TRP A CA 1
ATOM 2159 C C . TRP A 1 284 ? 0.872 -9.365 29.530 1.00 90.62 284 TRP A C 1
ATOM 2161 O O . TRP A 1 284 ? 1.353 -10.357 30.071 1.00 90.62 284 TRP A O 1
ATOM 2171 N N . CYS A 1 285 ? -0.211 -8.755 30.025 1.00 90.50 285 CYS A N 1
ATOM 2172 C CA . CYS A 1 285 ? -0.870 -9.195 31.260 1.00 90.50 285 CYS A CA 1
ATOM 2173 C C . CYS A 1 285 ? -1.480 -10.598 31.134 1.00 90.50 285 CYS A C 1
ATOM 2175 O O . CYS A 1 285 ? -1.561 -11.326 32.119 1.00 90.50 285 CYS A O 1
ATOM 2177 N N . ASN A 1 286 ? -1.906 -10.980 29.925 1.00 90.69 286 ASN A N 1
ATOM 2178 C CA . ASN A 1 286 ? -2.519 -12.281 29.642 1.00 90.69 286 ASN A CA 1
ATOM 2179 C C . ASN A 1 286 ? -1.506 -13.352 29.211 1.00 90.69 286 ASN A C 1
ATOM 2181 O O . ASN A 1 286 ? -1.898 -14.458 28.845 1.00 90.69 286 ASN A O 1
ATOM 2185 N N . VAL A 1 287 ? -0.206 -13.051 29.240 1.00 87.94 287 VAL A N 1
ATOM 2186 C CA . VAL A 1 287 ? 0.833 -14.040 28.950 1.00 87.94 287 VAL A CA 1
ATOM 2187 C C . VAL A 1 287 ? 1.160 -14.790 30.238 1.00 87.94 287 VAL A C 1
ATOM 2189 O O . VAL A 1 287 ? 1.620 -14.189 31.205 1.00 87.94 287 VAL A O 1
ATOM 2192 N N . SER A 1 288 ? 0.982 -16.115 30.253 1.00 79.56 288 SER A N 1
ATOM 2193 C CA . SER A 1 288 ? 1.286 -16.969 31.416 1.00 79.56 288 SER A CA 1
ATOM 2194 C C . SER A 1 288 ? 2.797 -17.213 31.614 1.00 79.56 288 SER A C 1
ATOM 2196 O O . SER A 1 288 ? 3.235 -18.345 31.822 1.00 79.56 288 SER A O 1
ATOM 2198 N N . GLY A 1 289 ? 3.618 -16.171 31.485 1.00 81.88 289 GLY A N 1
ATOM 2199 C CA . GLY A 1 289 ? 5.073 -16.238 31.613 1.00 81.88 289 GLY A CA 1
ATOM 2200 C C . GLY A 1 289 ? 5.562 -15.652 32.936 1.00 81.88 289 GLY A C 1
ATOM 2201 O O . GLY A 1 289 ? 5.179 -14.542 33.299 1.00 81.88 289 GLY A O 1
ATOM 2202 N N . GLU A 1 290 ? 6.479 -16.345 33.622 1.00 84.88 290 GLU A N 1
ATOM 2203 C CA . GLU A 1 290 ? 7.104 -15.866 34.873 1.00 84.88 290 GLU A CA 1
ATOM 2204 C C . GLU A 1 290 ? 7.740 -14.472 34.728 1.00 84.88 290 GLU A C 1
ATOM 2206 O O . GLU A 1 290 ? 7.700 -13.667 35.657 1.00 84.88 290 GLU A O 1
ATOM 2211 N N . ALA A 1 291 ? 8.268 -14.144 33.543 1.00 89.25 291 ALA A N 1
ATOM 2212 C CA . ALA A 1 291 ? 8.870 -12.842 33.263 1.00 89.25 291 ALA A CA 1
ATOM 2213 C C . ALA A 1 291 ? 7.896 -11.665 33.461 1.00 89.25 291 ALA A C 1
ATOM 2215 O O . ALA A 1 291 ? 8.336 -10.582 33.840 1.00 89.25 291 ALA A O 1
ATOM 2216 N N . TYR A 1 292 ? 6.591 -11.870 33.262 1.00 91.94 292 TYR A N 1
ATOM 2217 C CA . TYR A 1 292 ? 5.572 -10.822 33.373 1.00 91.94 292 TYR A CA 1
ATOM 2218 C C . TYR A 1 292 ? 4.800 -10.869 34.692 1.00 91.94 292 TYR A C 1
ATOM 2220 O O . TYR A 1 292 ? 3.832 -10.132 34.853 1.00 91.94 292 TYR A O 1
ATOM 2228 N N . ARG A 1 293 ? 5.214 -11.694 35.661 1.00 92.88 293 ARG A N 1
ATOM 2229 C CA . ARG A 1 293 ? 4.517 -11.814 36.946 1.00 92.88 293 ARG A CA 1
ATOM 2230 C C . ARG A 1 293 ? 4.483 -10.467 37.692 1.00 92.88 293 ARG A C 1
ATOM 2232 O O . ARG A 1 293 ? 5.562 -9.934 37.964 1.00 92.88 293 ARG A O 1
ATOM 2239 N N . PRO A 1 294 ? 3.307 -9.930 38.076 1.00 92.44 294 PRO A N 1
ATOM 2240 C CA . PRO A 1 294 ? 3.205 -8.619 38.715 1.00 92.44 294 PRO A CA 1
ATOM 2241 C C . PRO A 1 294 ? 4.122 -8.497 39.939 1.00 92.44 294 PRO A C 1
ATOM 2243 O O . PRO A 1 294 ? 4.154 -9.388 40.790 1.00 92.44 294 PRO A O 1
ATOM 2246 N N . GLY A 1 295 ? 4.906 -7.419 39.998 1.00 88.50 295 GLY A N 1
ATOM 2247 C CA . GLY A 1 295 ? 5.802 -7.106 41.117 1.00 88.50 295 GLY A CA 1
ATOM 2248 C C . GLY A 1 295 ? 7.100 -7.913 41.206 1.00 88.50 295 GLY A C 1
ATOM 2249 O O . GLY A 1 295 ? 8.027 -7.464 41.880 1.00 88.50 295 GLY A O 1
ATOM 2250 N N . VAL A 1 296 ? 7.209 -9.058 40.520 1.00 90.19 296 VAL A N 1
ATOM 2251 C CA . VAL A 1 296 ? 8.342 -9.990 40.696 1.00 90.19 296 VAL A CA 1
ATOM 2252 C C . VAL A 1 296 ? 9.062 -10.338 39.394 1.00 90.19 296 VAL A C 1
ATOM 2254 O O . VAL A 1 296 ? 10.286 -10.449 39.394 1.00 90.19 296 VAL A O 1
ATOM 2257 N N . GLY A 1 297 ? 8.338 -10.507 38.288 1.00 90.19 297 GLY A N 1
ATOM 2258 C CA . GLY A 1 297 ? 8.912 -10.944 37.015 1.00 90.19 297 GLY A CA 1
ATOM 2259 C C . GLY A 1 297 ? 9.913 -9.939 36.438 1.00 90.19 297 GLY A C 1
ATOM 2260 O O . GLY A 1 297 ? 9.726 -8.731 36.544 1.00 90.19 297 GLY A O 1
ATOM 2261 N N . SER A 1 298 ? 10.973 -10.403 35.779 1.00 92.31 298 SER A N 1
ATOM 2262 C CA . SER A 1 298 ? 12.034 -9.521 35.255 1.00 92.31 298 SER A CA 1
ATOM 2263 C C . SER A 1 298 ? 11.540 -8.435 34.286 1.00 92.31 298 SER A C 1
ATOM 2265 O O . SER A 1 298 ? 12.187 -7.400 34.154 1.00 92.31 298 SER A O 1
ATOM 2267 N N . ALA A 1 299 ? 10.396 -8.656 33.635 1.00 90.38 299 ALA A N 1
ATOM 2268 C CA . ALA A 1 299 ? 9.738 -7.750 32.697 1.00 90.38 299 ALA A CA 1
ATOM 2269 C C . ALA A 1 299 ? 8.339 -7.312 33.179 1.00 90.38 299 ALA A C 1
ATOM 2271 O O . ALA A 1 299 ? 7.522 -6.840 32.391 1.00 90.38 299 ALA A O 1
ATOM 2272 N N . TRP A 1 300 ? 8.021 -7.440 34.475 1.00 91.31 300 TRP A N 1
ATOM 2273 C CA . TRP A 1 300 ? 6.668 -7.162 34.980 1.00 91.31 300 TRP A CA 1
ATOM 2274 C C . TRP A 1 300 ? 6.204 -5.731 34.681 1.00 91.31 300 TRP A C 1
ATOM 2276 O O . TRP A 1 300 ? 5.023 -5.494 34.437 1.00 91.31 300 TRP A O 1
ATOM 2286 N N . ARG A 1 301 ? 7.135 -4.772 34.643 1.00 91.50 301 ARG A N 1
ATOM 2287 C CA . ARG A 1 301 ? 6.845 -3.359 34.358 1.00 91.50 301 ARG A CA 1
ATOM 2288 C C . ARG A 1 301 ? 6.373 -3.104 32.931 1.00 91.50 301 ARG A C 1
ATOM 2290 O O . ARG A 1 301 ? 5.814 -2.032 32.700 1.00 91.50 301 ARG A O 1
ATOM 2297 N N . ASP A 1 302 ? 6.558 -4.052 32.018 1.00 90.25 302 ASP A N 1
ATOM 2298 C CA . ASP A 1 302 ? 6.059 -3.968 30.643 1.00 90.25 302 ASP A CA 1
ATOM 2299 C C . ASP A 1 302 ? 4.580 -4.352 30.554 1.00 90.25 302 ASP A C 1
ATOM 2301 O O . ASP A 1 302 ? 3.888 -3.906 29.646 1.00 90.25 302 ASP A O 1
ATOM 2305 N N . ALA A 1 303 ? 4.081 -5.130 31.517 1.00 90.62 303 ALA A N 1
ATO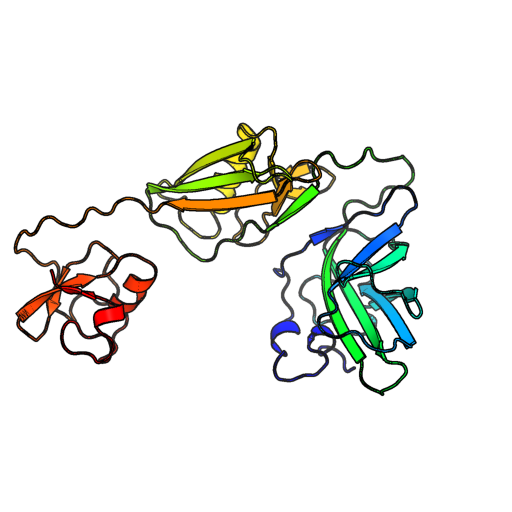M 2306 C CA . ALA A 1 303 ? 2.690 -5.569 31.588 1.00 90.62 303 ALA A CA 1
ATOM 2307 C C . ALA A 1 303 ? 1.871 -4.753 32.599 1.00 90.62 303 ALA A C 1
ATOM 2309 O O . ALA A 1 303 ? 0.708 -4.452 32.349 1.00 90.62 303 ALA A O 1
ATOM 2310 N N . TRP A 1 304 ? 2.475 -4.341 33.717 1.00 91.44 304 TRP A N 1
ATOM 2311 C CA . TRP A 1 304 ? 1.737 -3.800 34.858 1.00 91.44 304 TRP A CA 1
ATOM 2312 C C . TRP A 1 304 ? 2.240 -2.435 35.324 1.00 91.44 304 TRP A C 1
ATOM 2314 O O . TRP A 1 304 ? 3.408 -2.071 35.143 1.00 91.44 304 TRP A O 1
ATOM 2324 N N . VAL A 1 305 ? 1.354 -1.703 35.994 1.00 90.38 305 VAL A N 1
ATOM 2325 C CA . VAL A 1 305 ? 1.679 -0.536 36.823 1.00 90.38 305 VAL A CA 1
ATOM 2326 C C . VAL A 1 305 ? 1.254 -0.808 38.269 1.00 90.38 305 VAL A C 1
ATOM 2328 O O . VAL A 1 305 ? 0.236 -1.469 38.470 1.00 90.38 305 VAL A O 1
ATOM 2331 N N . PRO A 1 306 ? 2.014 -0.349 39.283 1.00 86.44 306 PRO A N 1
ATOM 2332 C CA . PRO A 1 306 ? 1.538 -0.363 40.666 1.00 86.44 306 PRO A CA 1
ATOM 2333 C C . PRO A 1 306 ? 0.183 0.343 40.783 1.00 86.44 306 PRO A C 1
ATOM 2335 O O . PRO A 1 306 ? 0.002 1.388 40.152 1.00 86.44 306 PRO A O 1
ATOM 2338 N N . TYR A 1 307 ? -0.726 -0.238 41.564 1.00 75.88 307 TYR A N 1
ATOM 2339 C CA . TYR A 1 307 ? -2.077 0.265 41.817 1.00 75.88 307 TYR A CA 1
ATOM 2340 C C . TYR A 1 307 ? -2.240 0.678 43.281 1.00 75.88 307 TYR A C 1
ATOM 2342 O O . TYR A 1 307 ? -1.823 -0.114 44.161 1.00 75.88 307 TYR A O 1
#

Secondary structure (DSSP, 8-state):
--TT-TTTTT-GGGGGGG---S-SPPEEE---TTSEEEEEEE-SS---EEEEEEEEEPTTPPTTSPP-GGGEEEEEEE---PPPTTSEEEEEEEPPP--EEEEEEEEEEESSSS-EEEEEEEEEE-----SS-----SSEEEEE----S---TT-EEEEEEE-TT--EEEEEEEE--TT--STTTHHHHHHHHHHHH-SSEEEEEEETTEEE--S-SSS-EEEESTT-EEEEEEE-----PPPS-S--SEETTTTTTT--TTT-EEE-TTS-EEEEPPTTGGGGGG---GGG-TTTSTTHHHHEEE-